Protein AF-A0A2D9IMH2-F1 (afdb_monomer_lite)

pLDDT: mean 73.88, std 13.26, range [27.83, 90.75]

Sequence (194 aa):
KSFVFQGFPDLFVTTSSQEIDIMLMVDEGYTGGHSGTFIDVKNVGDNTTMILDGVNYVIDSPQGIESAYLVTTTSPATPQFHLDYMVIHATDIKHVEIIPNQLFGLYPVFEMLNSEGGQLSFAIGGELTLGPIQLETSAVMMDLRVKEVGGYNILPTWLGIQKNGMDTEFGDDEKHYIMPEPGMSLISSIGATL

Structure (mmCIF, N/CA/C/O backbone):
data_AF-A0A2D9IMH2-F1
#
_entry.id   AF-A0A2D9IMH2-F1
#
loop_
_atom_site.group_PDB
_atom_site.id
_atom_site.type_symbol
_atom_site.label_atom_id
_atom_site.label_alt_id
_atom_site.label_comp_id
_atom_site.label_asym_id
_atom_site.label_entity_id
_atom_site.label_seq_id
_atom_site.pdbx_PDB_ins_code
_atom_site.Cartn_x
_atom_site.Cartn_y
_atom_site.Cartn_z
_atom_site.occupancy
_atom_site.B_iso_or_equiv
_atom_site.auth_seq_id
_atom_site.auth_comp_id
_atom_site.auth_asym_id
_atom_site.auth_atom_id
_atom_site.pdbx_PDB_model_num
ATOM 1 N N . LYS A 1 1 ? 15.293 10.672 -5.944 1.00 56.53 1 LYS A N 1
ATOM 2 C CA . LYS A 1 1 ? 13.899 11.175 -5.860 1.00 56.53 1 LYS A CA 1
ATOM 3 C C . LYS A 1 1 ? 13.072 10.024 -5.307 1.00 56.53 1 LYS A C 1
ATOM 5 O O . LYS A 1 1 ? 13.491 8.900 -5.521 1.00 56.53 1 LYS A O 1
ATOM 10 N N . SER A 1 2 ? 12.015 10.266 -4.544 1.00 62.31 2 SER A N 1
ATOM 11 C CA . SER A 1 2 ? 11.174 9.167 -4.052 1.00 62.31 2 SER A CA 1
ATOM 12 C C . SER A 1 2 ? 10.297 8.628 -5.180 1.00 62.31 2 SER A C 1
ATOM 14 O O . SER A 1 2 ? 10.001 9.358 -6.133 1.00 62.31 2 SER A O 1
ATOM 16 N N . PHE A 1 3 ? 9.923 7.353 -5.085 1.00 69.25 3 PHE A N 1
ATOM 17 C CA . PHE A 1 3 ? 8.833 6.802 -5.885 1.00 69.25 3 PHE A CA 1
ATOM 18 C C . PHE A 1 3 ? 7.537 7.508 -5.448 1.00 69.25 3 PHE A C 1
ATOM 20 O O . PHE A 1 3 ? 7.454 7.967 -4.313 1.00 69.25 3 PHE A O 1
ATOM 27 N N . VAL A 1 4 ? 6.562 7.687 -6.336 1.00 69.69 4 VAL A N 1
ATOM 28 C CA . VAL A 1 4 ? 5.332 8.427 -6.012 1.00 69.69 4 VAL A CA 1
ATOM 29 C C . VAL A 1 4 ? 4.142 7.527 -6.303 1.00 69.69 4 VAL A C 1
ATOM 31 O O . VAL A 1 4 ? 4.054 6.987 -7.404 1.00 69.69 4 VAL A O 1
ATOM 34 N N . PHE A 1 5 ? 3.216 7.412 -5.347 1.00 68.31 5 PHE A N 1
ATOM 35 C CA . PHE A 1 5 ? 1.922 6.727 -5.487 1.00 68.31 5 PHE A CA 1
ATOM 36 C C . PHE A 1 5 ? 0.957 7.489 -6.416 1.00 68.31 5 PHE A C 1
ATOM 38 O O . PHE A 1 5 ? -0.181 7.789 -6.062 1.00 68.31 5 PHE A O 1
ATOM 45 N N . GLN A 1 6 ? 1.408 7.868 -7.614 1.00 64.06 6 GLN A N 1
ATOM 46 C CA . GLN A 1 6 ? 0.561 8.606 -8.543 1.00 64.06 6 GLN A CA 1
ATOM 47 C C . GLN A 1 6 ? -0.601 7.727 -9.007 1.00 64.06 6 GLN A C 1
ATOM 49 O O . GLN A 1 6 ? -0.381 6.652 -9.567 1.00 64.06 6 GLN A O 1
ATOM 54 N N . GLY A 1 7 ? -1.823 8.225 -8.818 1.00 65.12 7 GLY A N 1
ATOM 55 C CA . GLY A 1 7 ? -3.055 7.550 -9.220 1.00 65.12 7 GLY A CA 1
ATOM 56 C C . GLY A 1 7 ? -3.818 6.888 -8.073 1.00 65.12 7 GLY A C 1
ATOM 57 O O . GLY A 1 7 ? -4.950 6.476 -8.308 1.00 65.12 7 GLY A O 1
ATOM 58 N N . PHE A 1 8 ? -3.265 6.823 -6.855 1.00 73.75 8 PHE A N 1
ATOM 59 C CA . PHE A 1 8 ? -4.056 6.467 -5.673 1.00 73.75 8 PHE A CA 1
ATOM 60 C C . PHE A 1 8 ? -4.996 7.630 -5.323 1.00 73.75 8 PHE A C 1
ATOM 62 O O . PHE A 1 8 ? -4.554 8.780 -5.328 1.00 73.75 8 PHE A O 1
ATOM 69 N N . PRO A 1 9 ? -6.286 7.367 -5.069 1.00 74.50 9 PRO A N 1
ATOM 70 C CA . PRO A 1 9 ? -7.248 8.392 -4.722 1.00 74.50 9 PRO A CA 1
ATOM 71 C C . PRO A 1 9 ? -7.178 8.700 -3.222 1.00 74.50 9 PRO A C 1
ATOM 73 O O . PRO A 1 9 ? -6.803 7.848 -2.408 1.00 74.50 9 PRO A O 1
ATOM 76 N N . ASP A 1 10 ? -7.625 9.903 -2.876 1.00 80.81 10 ASP A N 1
ATOM 77 C CA . ASP A 1 10 ? -7.937 10.254 -1.498 1.00 80.81 10 ASP A CA 1
ATOM 78 C C . ASP A 1 10 ? -9.377 9.816 -1.180 1.00 80.81 10 ASP A C 1
ATOM 80 O O . ASP A 1 10 ? -10.315 10.132 -1.920 1.00 80.81 10 ASP A O 1
ATOM 84 N N . LEU A 1 11 ? -9.560 9.102 -0.071 1.00 82.50 11 LEU A N 1
ATOM 85 C CA . LEU A 1 11 ? -10.846 8.652 0.449 1.00 82.50 11 LEU A CA 1
ATOM 86 C C . LEU A 1 11 ? -11.048 9.202 1.861 1.00 82.50 11 LEU A C 1
ATOM 88 O O . LEU A 1 11 ? -10.204 9.030 2.736 1.00 82.50 11 LEU A O 1
ATOM 92 N N . PHE A 1 12 ? -12.208 9.813 2.089 1.00 83.81 12 PHE A N 1
ATOM 93 C CA . PHE A 1 12 ? -12.652 10.260 3.406 1.00 83.81 12 PHE A CA 1
ATOM 94 C C . PHE A 1 12 ? -14.046 9.706 3.667 1.00 83.81 12 PHE A C 1
ATOM 96 O O . PHE A 1 12 ? -14.963 9.927 2.870 1.00 83.81 12 PHE A O 1
ATOM 103 N N . VAL A 1 13 ? -14.210 9.002 4.784 1.00 82.81 13 VAL A N 1
ATOM 104 C CA . VAL A 1 13 ? -15.475 8.379 5.174 1.00 82.81 13 VAL A CA 1
ATOM 105 C C . VAL A 1 13 ? -15.976 9.022 6.456 1.00 82.81 13 VAL A C 1
ATOM 107 O O . VAL A 1 13 ? -15.293 9.048 7.477 1.00 82.81 13 VAL A O 1
ATOM 110 N N . THR A 1 14 ? -17.199 9.539 6.402 1.00 80.25 14 THR A N 1
ATOM 111 C CA . THR A 1 14 ? -17.929 10.025 7.573 1.00 80.25 14 THR A CA 1
ATOM 112 C C . THR A 1 14 ? -19.328 9.437 7.534 1.00 80.25 14 THR A C 1
ATOM 114 O O . THR A 1 14 ? -20.060 9.632 6.561 1.00 80.25 14 THR A O 1
ATOM 117 N N . THR A 1 15 ? -19.699 8.696 8.572 1.00 76.25 15 THR A N 1
ATOM 118 C CA . THR A 1 15 ? -20.937 7.919 8.614 1.00 76.25 15 THR A CA 1
ATOM 119 C C . THR A 1 15 ? -21.538 7.884 10.016 1.00 76.25 15 THR A C 1
ATOM 121 O O . THR A 1 15 ? -20.841 7.864 11.019 1.00 76.25 15 THR A O 1
ATOM 124 N N . SER A 1 16 ? -22.871 7.861 10.092 1.00 72.44 16 SER A N 1
ATOM 125 C CA . SER A 1 16 ? -23.611 7.577 11.330 1.00 72.44 16 SER A CA 1
ATOM 126 C C . SER A 1 16 ? -24.026 6.104 11.467 1.00 72.44 16 SER A C 1
ATOM 128 O O . SER A 1 16 ? -24.570 5.718 12.503 1.00 72.44 16 SER A O 1
ATOM 130 N N . SER A 1 17 ? -23.805 5.297 10.422 1.00 72.50 17 SER A N 1
ATOM 131 C CA . SER A 1 17 ? -23.894 3.831 10.446 1.00 72.50 17 SER A CA 1
ATOM 132 C C . SER A 1 17 ? -22.613 3.250 11.033 1.00 72.50 17 SER A C 1
ATOM 134 O O . SER A 1 17 ? -21.558 3.860 10.883 1.00 72.50 17 SER A O 1
ATOM 136 N N . GLN A 1 18 ? -22.703 2.072 11.654 1.00 66.44 18 GLN A N 1
ATOM 137 C CA . GLN A 1 18 ? -21.537 1.413 12.241 1.00 66.44 18 GLN A CA 1
ATOM 138 C C . GLN A 1 18 ? -20.469 1.118 11.178 1.00 66.44 18 GLN A C 1
ATOM 140 O O . GLN A 1 18 ? -19.295 1.316 11.455 1.00 66.44 18 GLN A O 1
ATOM 145 N N . GLU A 1 19 ? -20.869 0.694 9.974 1.00 75.19 19 GLU A N 1
ATOM 146 C CA . GLU A 1 19 ? -19.952 0.171 8.952 1.00 75.19 19 GLU A CA 1
ATOM 147 C C . GLU A 1 19 ? -20.546 0.394 7.538 1.00 75.19 19 GLU A C 1
ATOM 149 O O . GLU A 1 19 ? -21.774 0.333 7.368 1.00 75.19 19 GLU A O 1
ATOM 154 N N . ILE A 1 20 ? -19.711 0.705 6.531 1.00 83.50 20 ILE A N 1
ATOM 155 C CA . ILE A 1 20 ? -20.100 0.902 5.114 1.00 83.50 20 ILE A CA 1
ATOM 156 C C . ILE A 1 20 ? -19.119 0.181 4.176 1.00 83.50 20 ILE A C 1
ATOM 158 O O . ILE A 1 20 ? -17.911 0.247 4.383 1.00 83.50 20 ILE A O 1
ATOM 162 N N . ASP A 1 21 ? -19.631 -0.420 3.098 1.00 81.06 21 ASP A N 1
ATOM 163 C CA . ASP A 1 21 ? -18.816 -0.922 1.982 1.00 81.06 21 ASP A CA 1
ATOM 164 C C . ASP A 1 21 ? -18.650 0.149 0.891 1.00 81.06 21 ASP A C 1
ATOM 166 O O . ASP A 1 21 ? -19.616 0.813 0.496 1.00 81.06 21 ASP A O 1
ATOM 170 N N . ILE A 1 22 ? -17.430 0.310 0.379 1.00 83.06 22 ILE A N 1
ATOM 171 C CA . ILE A 1 22 ? -17.053 1.343 -0.588 1.00 83.06 22 ILE A CA 1
ATOM 172 C C . ILE A 1 22 ? -16.318 0.701 -1.758 1.00 83.06 22 ILE A C 1
ATOM 174 O O . ILE A 1 22 ? -15.252 0.123 -1.589 1.00 83.06 22 ILE A O 1
ATOM 178 N N . MET A 1 23 ? -16.840 0.901 -2.967 1.00 81.12 23 MET A N 1
ATOM 179 C CA . MET A 1 23 ? -16.156 0.539 -4.205 1.00 81.12 23 MET A CA 1
ATOM 180 C C . MET A 1 23 ? -15.976 1.785 -5.072 1.00 81.12 23 MET A C 1
ATOM 182 O O . MET A 1 23 ? -16.953 2.427 -5.466 1.00 81.12 23 MET A O 1
ATOM 186 N N . LEU A 1 24 ? -14.726 2.114 -5.383 1.00 77.75 24 LEU A N 1
ATOM 187 C CA . LEU A 1 24 ? -14.341 3.192 -6.282 1.00 77.75 24 LEU A CA 1
ATOM 188 C C . LEU A 1 24 ? -13.528 2.614 -7.438 1.00 77.75 24 LEU A C 1
ATOM 190 O O . LEU A 1 24 ? -12.483 2.001 -7.247 1.00 77.75 24 LEU A O 1
ATOM 194 N N . MET A 1 25 ? -14.013 2.835 -8.655 1.00 70.50 25 MET A N 1
ATOM 195 C CA . MET A 1 25 ? -13.358 2.401 -9.883 1.00 70.50 25 MET A CA 1
ATOM 196 C C . MET A 1 25 ? -13.097 3.630 -10.746 1.00 70.50 25 MET A C 1
ATOM 198 O O . MET A 1 25 ? -14.032 4.347 -11.108 1.00 70.50 25 MET A O 1
ATOM 202 N N . VAL A 1 26 ? -11.827 3.893 -11.045 1.00 67.00 26 VAL A N 1
ATOM 203 C CA . VAL A 1 26 ? -11.424 4.961 -11.960 1.00 67.00 26 VAL A CA 1
ATOM 204 C C . VAL A 1 26 ? -11.188 4.342 -13.332 1.00 67.00 26 VAL A C 1
ATOM 206 O O . VAL A 1 26 ? -10.226 3.596 -13.522 1.00 67.00 26 VAL A O 1
ATOM 209 N N . ASP A 1 27 ? -12.078 4.650 -14.278 1.00 59.69 27 ASP A N 1
ATOM 210 C CA . ASP A 1 27 ? -12.010 4.126 -15.643 1.00 59.69 27 ASP A CA 1
ATOM 211 C C . ASP A 1 27 ? -10.676 4.445 -16.331 1.00 59.69 27 ASP A C 1
ATOM 213 O O . ASP A 1 27 ? -10.090 5.526 -16.186 1.00 59.69 27 ASP A O 1
ATOM 217 N N . GLU A 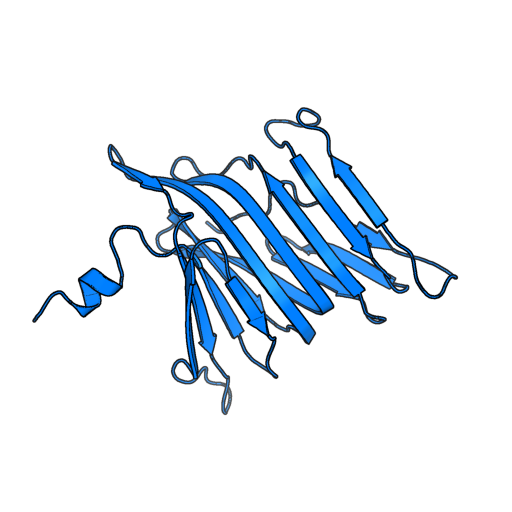1 28 ? -10.229 3.490 -17.145 1.00 54.00 28 GLU A N 1
ATOM 218 C CA . GLU A 1 28 ? -9.039 3.609 -17.975 1.00 54.00 28 GLU A CA 1
ATOM 219 C C . GLU A 1 28 ? -9.233 4.723 -19.015 1.00 54.00 28 GLU A C 1
ATOM 221 O O . GLU A 1 28 ? -9.956 4.574 -19.998 1.00 54.00 28 GLU A O 1
ATOM 226 N N . GLY A 1 29 ? -8.603 5.878 -18.789 1.00 50.75 29 GLY A N 1
ATOM 227 C CA . GLY A 1 29 ? -8.631 7.007 -19.725 1.00 50.75 29 GLY A CA 1
ATOM 228 C C . GLY A 1 29 ? -9.096 8.335 -19.136 1.00 50.75 29 GLY A C 1
ATOM 229 O O . GLY A 1 29 ? -9.113 9.332 -19.859 1.00 50.75 29 GLY A O 1
ATOM 230 N N . TYR A 1 30 ? -9.441 8.388 -17.845 1.00 47.50 30 TYR A N 1
ATOM 231 C CA . TYR A 1 30 ? -9.987 9.613 -17.260 1.00 47.50 30 TYR A CA 1
ATOM 232 C C . TYR A 1 30 ? -8.943 10.726 -17.037 1.00 47.50 30 TYR A C 1
ATOM 234 O O . TYR A 1 30 ? -9.311 11.899 -17.044 1.00 47.50 30 TYR A O 1
ATOM 242 N N . THR A 1 31 ? -7.639 10.433 -16.938 1.00 48.19 31 THR A N 1
ATOM 243 C CA . THR A 1 31 ? -6.619 11.481 -16.733 1.00 48.19 31 THR A CA 1
ATOM 244 C C . THR A 1 31 ? -5.217 11.071 -17.201 1.00 48.19 31 THR A C 1
ATOM 246 O O . THR A 1 31 ? -4.596 10.182 -16.640 1.00 48.19 31 THR A O 1
ATOM 249 N N . GLY A 1 32 ? -4.664 11.775 -18.196 1.00 49.12 32 GLY A N 1
ATOM 250 C CA . GLY A 1 32 ? -3.218 12.056 -18.302 1.00 49.12 32 GLY A CA 1
ATOM 251 C C . GLY A 1 32 ? -2.200 10.903 -18.260 1.00 49.12 32 GLY A C 1
ATOM 252 O O . GLY A 1 32 ? -1.034 11.186 -18.002 1.00 49.12 32 GLY A O 1
ATOM 253 N N . GLY A 1 33 ? -2.594 9.652 -18.519 1.00 50.09 33 GLY A N 1
ATOM 254 C CA . GLY A 1 33 ? -1.709 8.480 -18.443 1.00 50.09 33 GLY A CA 1
ATOM 255 C C . GLY A 1 33 ? -1.861 7.618 -17.186 1.00 50.09 33 GLY A C 1
ATOM 256 O O . GLY A 1 33 ? -1.000 6.779 -16.958 1.00 50.09 33 GLY A O 1
ATOM 257 N N . HIS A 1 34 ? -2.924 7.811 -16.397 1.00 54.62 34 HIS A N 1
ATOM 258 C CA . HIS A 1 34 ? -3.317 6.941 -15.287 1.00 54.62 34 HIS A CA 1
ATOM 259 C C . HIS A 1 34 ? -4.573 6.147 -15.679 1.00 54.62 34 HIS A C 1
ATOM 261 O O . HIS A 1 34 ? -5.560 6.729 -16.142 1.00 54.62 34 HIS A O 1
ATOM 267 N N . SER A 1 35 ? -4.552 4.828 -15.500 1.00 58.19 35 SER A N 1
ATOM 268 C CA . SER A 1 35 ? -5.674 3.936 -15.830 1.00 58.19 35 SER A CA 1
ATOM 269 C C . SER A 1 35 ? -5.778 2.786 -14.833 1.00 58.19 35 SER A C 1
ATOM 271 O O . SER A 1 35 ? -4.758 2.276 -14.392 1.00 58.19 35 SER A O 1
ATOM 273 N N . GLY A 1 36 ? -6.997 2.368 -14.481 1.00 65.81 36 GLY A N 1
ATOM 274 C CA . GLY A 1 36 ? -7.228 1.136 -13.715 1.00 65.81 36 GLY A CA 1
ATOM 275 C C . GLY A 1 36 ? -6.921 1.232 -12.218 1.00 65.81 36 GLY A C 1
ATOM 276 O O . GLY A 1 36 ? -6.550 0.241 -11.592 1.00 65.81 36 GLY A O 1
ATOM 277 N N . THR A 1 37 ? -7.083 2.419 -11.623 1.00 74.56 37 THR A N 1
ATOM 278 C CA . THR A 1 37 ? -7.123 2.529 -10.161 1.00 74.56 37 THR A CA 1
ATOM 279 C C . THR A 1 37 ? -8.452 1.976 -9.652 1.00 74.56 37 THR A C 1
ATOM 281 O O . THR A 1 37 ? -9.525 2.457 -10.025 1.00 74.56 37 THR A O 1
ATOM 284 N N . PHE A 1 38 ? -8.372 0.986 -8.772 1.00 81.25 38 PHE A N 1
ATOM 285 C CA . PHE A 1 38 ? -9.514 0.318 -8.164 1.00 81.25 38 PHE A CA 1
ATOM 286 C C . PHE A 1 38 ? -9.331 0.274 -6.651 1.00 81.25 38 PHE A C 1
ATOM 288 O O . PHE A 1 38 ? -8.274 -0.117 -6.163 1.00 81.25 38 PHE A O 1
ATOM 295 N N . ILE A 1 39 ? -10.361 0.677 -5.919 1.00 84.75 39 ILE A N 1
ATOM 296 C CA . ILE A 1 39 ? -10.446 0.529 -4.473 1.00 84.75 39 ILE A CA 1
ATOM 297 C C . ILE A 1 39 ? -11.746 -0.202 -4.150 1.00 84.75 39 ILE A C 1
ATOM 299 O O . ILE A 1 39 ? -12.822 0.255 -4.528 1.00 84.75 39 ILE A O 1
ATOM 303 N N . ASP A 1 40 ? -11.638 -1.304 -3.421 1.00 86.69 40 ASP A N 1
ATOM 304 C CA . ASP A 1 40 ? -12.752 -2.021 -2.802 1.00 86.69 40 ASP A CA 1
ATOM 305 C C . ASP A 1 40 ? -12.449 -2.171 -1.314 1.00 86.69 40 ASP A C 1
ATOM 307 O O . ASP A 1 40 ? -11.492 -2.841 -0.927 1.00 86.69 40 ASP A O 1
ATOM 311 N N . VAL A 1 41 ? -13.220 -1.481 -0.481 1.00 86.44 41 VAL A N 1
ATOM 312 C CA . VAL A 1 41 ? -13.067 -1.494 0.970 1.00 86.44 41 VAL A CA 1
ATOM 313 C C . VAL A 1 41 ? -14.370 -1.958 1.586 1.00 86.44 41 VAL A C 1
ATOM 315 O O . VAL A 1 41 ? -15.438 -1.433 1.274 1.00 86.44 41 VAL A O 1
ATOM 318 N N . LYS A 1 42 ? -14.279 -2.932 2.480 1.00 88.12 42 LYS A N 1
ATOM 319 C CA . LYS A 1 42 ? -15.431 -3.503 3.166 1.00 88.12 42 LYS A CA 1
ATOM 320 C C . LYS A 1 42 ? -15.399 -3.129 4.616 1.00 88.12 42 LYS A C 1
ATOM 322 O O . LYS A 1 42 ? -14.324 -3.132 5.220 1.00 88.12 42 LYS A O 1
ATOM 327 N N . ASN A 1 43 ? -16.593 -2.884 5.139 1.00 87.06 43 ASN A N 1
ATOM 328 C CA . ASN A 1 43 ? -16.789 -2.645 6.548 1.00 87.06 43 ASN A CA 1
ATOM 329 C C . ASN A 1 43 ? -15.855 -1.521 7.044 1.00 87.06 43 ASN A C 1
ATOM 331 O O . ASN A 1 43 ? -14.922 -1.716 7.821 1.00 87.06 43 ASN A O 1
ATOM 335 N N . VAL A 1 44 ? -16.055 -0.337 6.467 1.00 86.12 44 VAL A N 1
ATOM 336 C CA . VAL A 1 44 ? -15.293 0.861 6.803 1.00 86.12 44 VAL A CA 1
ATOM 337 C C . VAL A 1 44 ? -15.999 1.597 7.925 1.00 86.12 44 VAL A C 1
ATOM 339 O O . VAL A 1 44 ? -17.126 2.073 7.746 1.00 86.12 44 VAL A O 1
ATOM 342 N N . GLY A 1 45 ? -15.327 1.701 9.069 1.00 84.25 45 GLY A N 1
ATOM 343 C CA . GLY A 1 45 ? -15.831 2.444 10.213 1.00 84.25 45 GLY A CA 1
ATOM 344 C C . GLY A 1 45 ? -15.790 3.966 10.025 1.00 84.25 45 GLY A C 1
ATOM 345 O O . GLY A 1 45 ? -15.147 4.505 9.115 1.00 84.25 45 GLY A O 1
ATOM 346 N N . ASP A 1 46 ? -16.495 4.679 10.905 1.00 85.06 46 ASP A N 1
ATOM 347 C CA . ASP A 1 46 ? -16.542 6.145 10.882 1.00 85.06 46 ASP A CA 1
ATOM 348 C C . ASP A 1 46 ? -15.156 6.777 11.090 1.00 85.06 46 ASP A C 1
ATOM 350 O O . ASP A 1 46 ? -14.291 6.222 11.772 1.00 85.06 46 ASP A O 1
ATOM 354 N N . ASN A 1 47 ? -14.970 7.969 10.520 1.00 86.25 47 ASN A N 1
ATOM 355 C CA . ASN A 1 47 ? -13.727 8.737 10.565 1.00 86.25 47 ASN A CA 1
ATOM 356 C C . ASN A 1 47 ? -12.519 8.011 9.937 1.00 86.25 47 ASN A C 1
ATOM 358 O O . ASN A 1 47 ? -11.383 8.214 10.360 1.00 86.25 47 ASN A O 1
ATOM 362 N N . THR A 1 48 ? -12.766 7.178 8.922 1.00 88.00 48 THR A N 1
ATOM 363 C CA . THR A 1 48 ? -11.706 6.545 8.127 1.00 88.00 48 THR A CA 1
ATOM 364 C C . THR A 1 48 ? -11.183 7.496 7.052 1.00 88.00 48 THR A C 1
ATOM 366 O O . THR A 1 48 ? -11.957 8.149 6.344 1.00 88.00 48 THR A O 1
ATOM 369 N N . THR A 1 49 ? -9.864 7.529 6.883 1.00 90.25 49 THR A N 1
ATOM 370 C CA . THR A 1 49 ? -9.163 8.272 5.836 1.00 90.25 49 THR A CA 1
ATOM 371 C C . THR A 1 49 ? -8.139 7.385 5.128 1.00 90.25 49 THR A C 1
ATOM 373 O O . THR A 1 49 ? -7.465 6.573 5.755 1.00 90.25 49 THR A O 1
ATOM 376 N N . MET A 1 50 ? -8.026 7.529 3.809 1.00 87.94 50 MET A N 1
ATOM 377 C CA . MET A 1 50 ? -6.948 6.949 3.004 1.00 87.94 50 MET A CA 1
ATOM 378 C C . MET A 1 50 ? -6.434 8.040 2.080 1.00 87.94 50 MET A C 1
ATOM 380 O O . MET A 1 50 ? -7.159 8.444 1.174 1.00 87.94 50 MET A O 1
ATOM 384 N N . ILE A 1 51 ? -5.250 8.586 2.339 1.00 87.88 51 ILE A N 1
ATOM 385 C CA . ILE A 1 51 ? -4.810 9.830 1.695 1.00 87.88 51 ILE A CA 1
ATOM 386 C C . ILE A 1 51 ? -3.341 9.800 1.297 1.00 87.88 51 ILE A C 1
ATOM 388 O O . ILE A 1 51 ? -2.510 9.157 1.943 1.00 87.88 51 ILE A O 1
ATOM 392 N N . LEU A 1 52 ? -3.011 10.560 0.254 1.00 83.88 52 LEU A N 1
ATOM 393 C CA . LEU A 1 52 ? -1.633 10.879 -0.096 1.00 83.88 52 LEU A CA 1
ATOM 394 C C . LEU A 1 52 ? -1.139 12.086 0.727 1.00 83.88 52 LEU A C 1
ATOM 396 O O . LEU A 1 52 ? -1.373 13.240 0.362 1.00 83.88 52 LEU A O 1
ATOM 400 N N . ASP A 1 53 ? -0.413 11.834 1.818 1.00 83.38 53 ASP A N 1
ATOM 401 C CA . ASP A 1 53 ? 0.261 12.878 2.601 1.00 83.38 53 ASP A CA 1
ATOM 402 C C . ASP A 1 53 ? 1.678 13.127 2.058 1.00 83.38 53 ASP A C 1
ATOM 404 O O . ASP A 1 53 ? 2.653 12.418 2.341 1.00 83.38 53 ASP A O 1
ATOM 408 N N . GLY A 1 54 ? 1.787 14.129 1.184 1.00 84.19 54 GLY A N 1
ATOM 409 C CA . GLY A 1 54 ? 3.019 14.437 0.466 1.00 84.19 54 GLY A CA 1
ATOM 410 C C . GLY A 1 54 ? 3.369 13.353 -0.555 1.00 84.19 54 GLY A C 1
ATOM 411 O O . GLY A 1 54 ? 2.896 13.392 -1.688 1.00 84.19 54 GLY A O 1
ATOM 412 N N . VAL A 1 55 ? 4.247 12.421 -0.177 1.00 79.69 55 VAL A N 1
ATOM 413 C CA . VAL A 1 55 ? 4.588 11.238 -0.995 1.00 79.69 55 VAL A CA 1
ATOM 414 C C . VAL A 1 55 ? 4.176 9.925 -0.334 1.00 79.69 55 VAL A C 1
ATOM 416 O O . VAL A 1 55 ? 4.220 8.895 -0.997 1.00 79.69 55 VAL A O 1
ATOM 419 N N . ASN A 1 56 ? 3.772 9.955 0.935 1.00 87.50 56 ASN A N 1
ATOM 420 C CA . ASN A 1 56 ? 3.390 8.773 1.694 1.00 87.50 56 ASN A CA 1
ATOM 421 C C . ASN A 1 56 ? 1.905 8.498 1.481 1.00 87.50 56 ASN A C 1
ATOM 423 O O . ASN A 1 56 ? 1.114 9.437 1.408 1.00 87.50 56 ASN A O 1
ATOM 427 N N . TYR A 1 57 ? 1.524 7.227 1.412 1.00 86.44 57 TYR A N 1
ATOM 428 C CA . TYR A 1 57 ? 0.115 6.852 1.445 1.00 86.44 57 TYR A CA 1
ATOM 429 C C . TYR A 1 57 ? -0.240 6.388 2.853 1.00 86.44 57 TYR A C 1
ATOM 431 O O . TYR A 1 57 ? 0.403 5.480 3.382 1.00 86.44 57 TYR A O 1
ATOM 439 N N . VAL A 1 58 ? -1.223 7.039 3.468 1.00 89.88 58 VAL A N 1
ATOM 440 C CA . VAL A 1 58 ? -1.615 6.804 4.860 1.00 89.88 58 VAL A CA 1
ATOM 441 C C . VAL A 1 58 ? -3.044 6.293 4.885 1.00 89.88 58 VAL A C 1
ATOM 443 O O . VAL A 1 58 ? -3.934 6.934 4.328 1.00 89.88 58 VAL A O 1
ATOM 446 N N . ILE A 1 59 ? -3.254 5.147 5.529 1.00 89.12 59 ILE A N 1
ATOM 447 C CA . ILE A 1 59 ? -4.576 4.594 5.830 1.00 89.12 59 ILE A CA 1
ATOM 448 C C . ILE A 1 59 ? -4.762 4.701 7.339 1.00 89.12 59 ILE A C 1
ATOM 450 O O . ILE A 1 59 ? -4.018 4.064 8.075 1.00 89.12 59 ILE A O 1
ATOM 454 N N . ASP A 1 60 ? -5.750 5.476 7.777 1.00 90.75 60 ASP A N 1
ATOM 455 C CA . ASP A 1 60 ? -6.128 5.651 9.183 1.00 90.75 60 ASP A CA 1
ATOM 456 C C . ASP A 1 60 ? -7.625 5.354 9.324 1.00 90.75 60 ASP A C 1
ATOM 458 O O . ASP A 1 60 ? -8.470 6.019 8.723 1.00 90.75 60 ASP A O 1
ATOM 462 N N . SER A 1 61 ? -7.953 4.319 10.086 1.00 89.56 61 SER A N 1
ATOM 463 C CA . SER A 1 61 ? -9.302 3.877 10.405 1.00 89.56 61 SER A CA 1
ATOM 464 C C . SER A 1 61 ? -9.398 3.560 11.899 1.00 89.56 61 SER A C 1
ATOM 466 O O . SER A 1 61 ? -9.164 2.424 12.322 1.00 89.56 61 SER A O 1
ATOM 468 N N . PRO A 1 62 ? -9.792 4.536 12.735 1.00 87.31 62 PRO A N 1
ATOM 469 C CA . PRO A 1 62 ? -9.853 4.352 14.186 1.00 87.31 62 PRO A CA 1
ATOM 470 C C . PRO A 1 62 ? -10.823 3.252 14.633 1.00 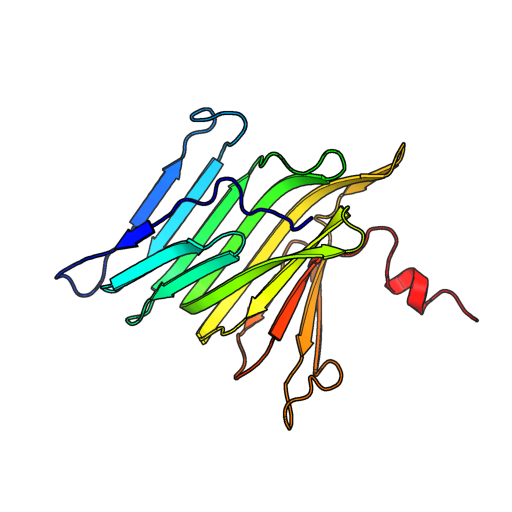87.31 62 PRO A C 1
ATOM 472 O O . PRO A 1 62 ? -10.668 2.679 15.712 1.00 87.31 62 PRO A O 1
ATOM 475 N N . GLN A 1 63 ? -11.848 2.983 13.820 1.00 87.94 63 GLN A N 1
ATOM 476 C CA . GLN A 1 63 ? -12.833 1.924 14.049 1.00 87.94 63 GLN A CA 1
ATOM 477 C C . GLN A 1 63 ? -12.521 0.633 13.278 1.00 87.94 63 GLN A C 1
ATOM 479 O O . GLN A 1 63 ? -13.220 -0.357 13.466 1.00 87.94 63 GLN A O 1
ATOM 484 N N . GLY A 1 64 ? -11.443 0.624 12.493 1.00 86.88 64 GLY A N 1
ATOM 485 C CA . GLY A 1 64 ? -10.997 -0.513 11.705 1.00 86.88 64 GLY A CA 1
ATOM 486 C C . GLY A 1 64 ? -11.650 -0.606 10.327 1.00 86.88 64 GLY A C 1
ATOM 487 O O . GLY A 1 64 ? -12.747 -0.104 10.070 1.00 86.88 64 GLY A O 1
ATOM 488 N N . ILE A 1 65 ? -10.927 -1.285 9.443 1.00 87.25 65 ILE A N 1
ATOM 489 C CA . ILE A 1 65 ? -11.381 -1.754 8.139 1.00 87.25 65 ILE A CA 1
ATOM 490 C C . ILE A 1 65 ? -11.228 -3.272 8.118 1.00 87.25 65 ILE A C 1
ATOM 492 O O . ILE A 1 65 ? -10.122 -3.785 8.312 1.00 87.25 65 ILE A O 1
ATOM 496 N N . GLU A 1 66 ? -12.305 -3.994 7.814 1.00 90.50 66 GLU A N 1
ATOM 497 C CA . GLU A 1 66 ? -12.245 -5.458 7.705 1.00 90.50 66 GLU A CA 1
ATOM 498 C C . GLU A 1 66 ? -11.364 -5.896 6.534 1.00 90.50 66 GLU A C 1
ATOM 500 O O . GLU A 1 66 ? -10.485 -6.740 6.704 1.00 90.50 66 GLU A O 1
ATOM 505 N N . SER A 1 67 ? -11.573 -5.312 5.350 1.00 89.00 67 SER A N 1
ATOM 506 C CA . SER A 1 67 ? -10.711 -5.554 4.193 1.00 89.00 67 SER A CA 1
ATOM 507 C C . SER A 1 67 ? -10.582 -4.321 3.312 1.00 89.00 67 SER A C 1
ATOM 509 O O . SER A 1 67 ? -11.597 -3.732 2.944 1.00 89.00 67 SER A O 1
ATOM 511 N N . ALA A 1 68 ? -9.364 -3.983 2.905 1.00 86.44 68 ALA A N 1
ATOM 512 C CA . ALA A 1 68 ? -9.080 -2.984 1.884 1.00 86.44 68 ALA A CA 1
ATOM 513 C C . ALA A 1 68 ? -8.337 -3.640 0.723 1.00 86.44 68 ALA A C 1
ATOM 515 O O . ALA A 1 68 ? -7.316 -4.290 0.927 1.00 86.44 68 ALA A O 1
ATOM 516 N N . TYR A 1 69 ? -8.822 -3.455 -0.496 1.00 87.38 69 TYR A N 1
ATOM 517 C CA . TYR A 1 69 ? -8.183 -3.932 -1.711 1.00 87.38 69 TYR A CA 1
ATOM 518 C C . TYR A 1 69 ? -7.962 -2.752 -2.653 1.00 87.38 69 TYR A C 1
ATOM 520 O O . TYR A 1 69 ? -8.910 -2.188 -3.197 1.00 87.38 69 TYR A O 1
ATOM 528 N N . LEU A 1 70 ? -6.701 -2.364 -2.817 1.00 86.25 70 LEU A N 1
ATOM 529 C CA . LEU A 1 70 ? -6.271 -1.234 -3.622 1.00 86.25 70 LEU A CA 1
ATOM 530 C C . LEU A 1 70 ? -5.418 -1.744 -4.777 1.00 86.25 70 LEU A C 1
ATOM 532 O O . LEU A 1 70 ? -4.437 -2.461 -4.580 1.00 86.25 70 LEU A O 1
ATOM 536 N N . VAL A 1 71 ? -5.770 -1.335 -5.986 1.00 83.88 71 VAL A N 1
ATOM 537 C CA . VAL A 1 71 ? -5.023 -1.635 -7.202 1.00 83.88 71 VAL A CA 1
ATOM 538 C C . VAL A 1 71 ? -4.747 -0.339 -7.926 1.00 83.88 71 VAL A C 1
ATOM 540 O O . VAL A 1 71 ? -5.614 0.524 -8.044 1.00 83.88 71 VAL A O 1
ATOM 543 N N . THR A 1 72 ? -3.542 -0.231 -8.461 1.00 78.94 72 THR A N 1
ATOM 544 C CA . THR A 1 72 ? -3.252 0.699 -9.542 1.00 78.94 72 THR A CA 1
ATOM 545 C C . THR A 1 72 ? -2.557 -0.052 -10.661 1.00 78.94 72 THR A C 1
ATOM 547 O O . THR A 1 72 ? -1.740 -0.944 -10.419 1.00 78.94 72 THR A O 1
ATOM 550 N N . THR A 1 73 ? -2.858 0.336 -11.887 1.00 75.25 73 THR A N 1
ATOM 551 C CA . THR A 1 73 ? -2.151 -0.112 -13.081 1.00 75.25 73 THR A CA 1
ATOM 552 C C . THR A 1 73 ? -1.620 1.108 -13.813 1.00 75.25 73 THR A C 1
ATOM 554 O O . THR A 1 73 ? -2.173 2.198 -13.681 1.00 75.25 73 THR A O 1
ATOM 557 N N . THR A 1 74 ? -0.570 0.970 -14.625 1.00 60.47 74 THR A N 1
ATOM 558 C CA . THR A 1 74 ? -0.150 2.044 -15.553 1.00 60.47 74 THR A CA 1
ATOM 559 C C . THR A 1 74 ? 0.029 3.417 -14.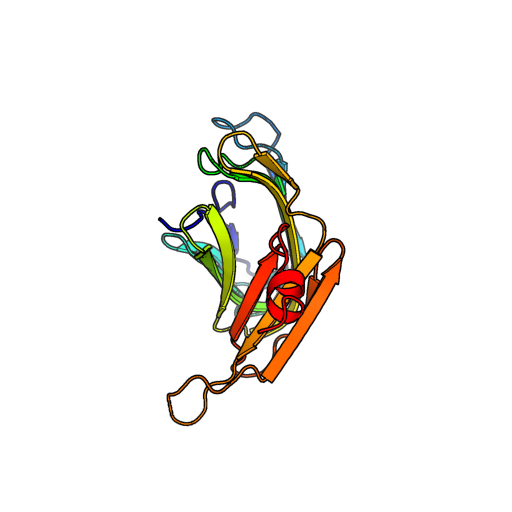881 1.00 60.47 74 THR A C 1
ATOM 561 O O . THR A 1 74 ? -0.646 4.390 -15.212 1.00 60.47 74 THR A O 1
ATOM 564 N N . SER A 1 75 ? 0.940 3.509 -13.910 1.00 57.31 75 SER A N 1
ATOM 565 C CA . SER A 1 75 ? 1.361 4.807 -13.363 1.00 57.31 75 SER A CA 1
ATOM 566 C C . SER A 1 75 ? 2.568 5.335 -14.161 1.00 57.31 75 SER A C 1
ATOM 568 O O . SER A 1 75 ? 3.441 4.529 -14.504 1.00 57.31 75 SER A O 1
ATOM 570 N N . PRO A 1 76 ? 2.673 6.645 -14.474 1.00 51.62 76 PRO A N 1
ATOM 571 C CA . PRO A 1 76 ? 3.856 7.247 -15.081 1.00 51.62 76 PRO A CA 1
ATOM 572 C C . PRO A 1 76 ? 5.038 7.138 -14.117 1.00 51.62 76 PRO A C 1
ATOM 574 O O . PRO A 1 76 ? 5.332 8.022 -13.311 1.00 51.62 76 PRO A O 1
ATOM 577 N N . ALA A 1 77 ? 5.723 6.010 -14.187 1.00 59.50 77 ALA A N 1
ATOM 578 C CA . ALA A 1 77 ? 6.943 5.794 -13.457 1.00 59.50 77 ALA A CA 1
ATOM 579 C C . ALA A 1 77 ? 8.114 6.480 -14.190 1.00 59.50 77 ALA A C 1
ATOM 581 O O . ALA A 1 77 ? 7.995 6.983 -15.313 1.00 59.50 77 ALA A O 1
ATOM 582 N N . THR A 1 78 ? 9.218 6.660 -13.470 1.00 61.19 78 THR A N 1
ATOM 583 C CA . THR A 1 78 ? 10.403 7.388 -13.943 1.00 61.19 78 THR A CA 1
ATOM 584 C C . THR A 1 78 ? 10.887 6.838 -15.295 1.00 61.19 78 THR A C 1
ATOM 586 O O . THR A 1 78 ? 10.565 5.709 -15.636 1.00 61.19 78 THR A O 1
ATOM 589 N N . PRO A 1 79 ? 11.718 7.554 -16.080 1.00 65.06 79 PRO A N 1
ATOM 590 C CA . PRO A 1 79 ? 12.180 7.057 -17.386 1.00 65.06 79 PRO A CA 1
ATOM 591 C C . PRO A 1 79 ? 12.824 5.657 -17.380 1.00 65.06 79 PRO A C 1
ATOM 593 O O . PRO A 1 79 ? 13.054 5.086 -18.439 1.00 65.06 79 PRO A O 1
ATOM 596 N N . GLN A 1 80 ? 13.182 5.144 -16.204 1.00 70.38 80 GLN A N 1
ATOM 597 C CA . GLN A 1 80 ? 13.866 3.880 -16.001 1.00 70.38 80 GLN A CA 1
ATOM 598 C C . GLN A 1 80 ? 12.996 2.792 -15.365 1.00 70.38 80 GLN A C 1
ATOM 600 O O . GLN A 1 80 ? 13.454 1.661 -15.314 1.00 70.38 80 GLN A O 1
ATOM 605 N N . PHE A 1 81 ? 11.790 3.085 -14.879 1.00 74.62 81 PHE A N 1
ATOM 606 C CA . PHE A 1 81 ? 10.885 2.078 -14.321 1.00 74.62 81 PHE A CA 1
ATOM 607 C C . PHE A 1 81 ? 9.497 2.290 -14.915 1.00 74.62 81 PHE A C 1
ATOM 609 O O . PHE A 1 81 ? 9.023 3.417 -14.949 1.00 74.62 81 PHE A O 1
ATOM 616 N N . HIS A 1 82 ? 8.853 1.231 -15.386 1.00 77.62 82 HIS A N 1
ATOM 617 C CA . HIS A 1 82 ? 7.459 1.225 -15.805 1.00 77.62 82 HIS A CA 1
ATOM 618 C C . HIS A 1 82 ? 6.667 0.372 -14.818 1.00 77.62 82 HIS A C 1
ATOM 620 O O . HIS A 1 82 ? 7.076 -0.746 -14.524 1.00 77.62 82 HIS A O 1
ATOM 626 N N . LEU A 1 83 ? 5.568 0.906 -14.283 1.00 77.88 83 LEU A N 1
ATOM 627 C CA . LEU A 1 83 ? 4.692 0.170 -13.378 1.00 77.88 83 LEU A CA 1
ATOM 628 C C . LEU A 1 83 ? 3.565 -0.479 -14.182 1.00 77.88 83 LEU A C 1
ATOM 630 O O . LEU A 1 83 ? 2.682 0.233 -14.664 1.00 77.88 83 LEU A O 1
ATOM 634 N N . ASP A 1 84 ? 3.559 -1.808 -14.247 1.00 78.75 84 ASP A N 1
ATOM 635 C CA . ASP A 1 84 ? 2.453 -2.557 -14.846 1.00 78.75 84 ASP A CA 1
ATOM 636 C C . ASP A 1 84 ? 1.274 -2.580 -13.877 1.00 78.75 84 ASP A C 1
ATOM 638 O O . ASP A 1 84 ? 0.156 -2.188 -14.218 1.00 78.75 84 ASP A O 1
ATOM 642 N N . TYR A 1 85 ? 1.545 -2.993 -12.637 1.00 79.81 85 TYR A N 1
ATOM 643 C CA . TYR A 1 85 ? 0.554 -3.066 -11.575 1.00 79.81 85 TYR A CA 1
ATOM 644 C C . TYR A 1 85 ? 1.184 -2.931 -10.191 1.00 79.81 85 TYR A C 1
ATOM 646 O O . TYR A 1 85 ? 2.325 -3.326 -9.947 1.00 79.81 85 TYR A O 1
ATOM 654 N N . MET A 1 86 ? 0.386 -2.450 -9.249 1.00 82.31 86 MET A N 1
ATOM 655 C CA . MET A 1 86 ? 0.637 -2.598 -7.825 1.00 82.31 86 MET A CA 1
ATOM 656 C C . MET A 1 86 ? -0.682 -2.887 -7.117 1.00 82.31 86 MET A C 1
ATOM 658 O O . MET A 1 86 ? -1.696 -2.246 -7.389 1.00 82.31 86 MET A O 1
ATOM 662 N N . VAL A 1 87 ? -0.651 -3.879 -6.235 1.00 84.56 87 VAL A N 1
ATOM 663 C CA . VAL A 1 87 ? -1.793 -4.375 -5.471 1.00 84.56 87 VAL A CA 1
ATOM 664 C C . VAL A 1 87 ? -1.434 -4.335 -3.996 1.00 84.56 87 VAL A C 1
ATOM 666 O O . VAL A 1 87 ? -0.395 -4.857 -3.591 1.00 84.56 87 VAL A O 1
ATOM 669 N N . ILE A 1 88 ? -2.314 -3.735 -3.207 1.00 85.12 88 ILE A N 1
ATOM 670 C CA . ILE A 1 88 ? -2.262 -3.726 -1.752 1.00 85.12 88 ILE A CA 1
ATOM 671 C C . ILE A 1 88 ? -3.578 -4.319 -1.279 1.00 85.12 88 ILE A C 1
ATOM 673 O O . ILE A 1 88 ? -4.646 -3.791 -1.575 1.00 85.12 88 ILE A O 1
ATOM 677 N N . HIS A 1 89 ? -3.503 -5.424 -0.560 1.00 86.94 89 HIS A N 1
ATOM 678 C CA . HIS A 1 89 ? -4.650 -6.022 0.097 1.00 86.94 89 HIS A CA 1
ATOM 679 C C . HIS A 1 89 ? -4.371 -6.029 1.590 1.00 86.94 89 HIS A C 1
ATOM 681 O O . HIS A 1 89 ? -3.342 -6.534 2.004 1.00 86.94 89 HIS A O 1
ATOM 687 N N . ALA A 1 90 ? -5.244 -5.459 2.400 1.00 84.81 90 ALA A N 1
ATOM 688 C CA . ALA A 1 90 ? -5.092 -5.438 3.844 1.00 84.81 90 ALA A CA 1
ATOM 689 C C . ALA A 1 90 ? -6.352 -5.990 4.499 1.00 84.81 90 ALA A C 1
ATOM 691 O O . ALA A 1 90 ? -7.454 -5.763 4.001 1.00 84.81 90 ALA A O 1
ATOM 692 N N . THR A 1 91 ? -6.189 -6.696 5.612 1.00 87.38 91 THR A N 1
ATOM 693 C CA . THR A 1 91 ? -7.291 -7.229 6.417 1.00 87.38 91 THR A CA 1
ATOM 694 C C . THR A 1 91 ? -7.119 -6.833 7.872 1.00 87.38 91 THR A C 1
ATOM 696 O O . THR A 1 91 ? -6.016 -6.970 8.408 1.00 87.38 91 THR A O 1
ATOM 699 N N . ASP A 1 92 ? -8.215 -6.410 8.502 1.00 89.88 92 ASP A N 1
ATOM 700 C CA . ASP A 1 92 ? -8.250 -5.921 9.884 1.00 89.88 92 ASP A CA 1
ATOM 701 C C . ASP A 1 92 ? -7.235 -4.787 10.113 1.00 89.88 92 ASP A C 1
ATOM 703 O O . ASP A 1 92 ? -6.363 -4.878 10.970 1.00 89.88 92 ASP A O 1
ATOM 707 N N . ILE A 1 93 ? -7.275 -3.750 9.269 1.00 87.50 93 ILE A N 1
ATOM 708 C CA . ILE A 1 93 ? -6.321 -2.632 9.313 1.00 87.50 93 ILE A CA 1
ATOM 709 C C . ILE A 1 93 ? -6.915 -1.437 10.053 1.00 87.50 93 ILE A C 1
ATOM 711 O O . ILE A 1 93 ? -8.053 -1.038 9.800 1.00 87.50 93 ILE A O 1
ATOM 715 N N . LYS A 1 94 ? -6.127 -0.842 10.949 1.00 90.19 94 LYS A N 1
ATOM 716 C CA . LYS A 1 94 ? -6.472 0.399 11.652 1.00 90.19 94 LYS A CA 1
ATOM 717 C C . LYS A 1 94 ? -5.555 1.546 11.285 1.00 90.19 94 LYS A C 1
ATOM 719 O O . LYS A 1 94 ? -6.039 2.647 11.081 1.00 90.19 94 LYS A O 1
ATOM 724 N N . HIS A 1 95 ? -4.252 1.306 11.189 1.00 90.19 95 HIS A N 1
ATOM 725 C CA . HIS A 1 95 ? -3.308 2.332 10.754 1.00 90.19 95 HIS A CA 1
ATOM 726 C C . HIS A 1 95 ? -2.188 1.708 9.939 1.00 90.19 95 HIS A C 1
ATOM 728 O O . HIS A 1 95 ? -1.658 0.669 10.317 1.00 90.19 95 HIS A O 1
ATOM 734 N N . VAL A 1 96 ? -1.805 2.324 8.829 1.00 88.00 96 VAL A N 1
ATOM 735 C CA . VAL A 1 96 ? -0.556 1.994 8.137 1.00 88.00 96 VAL A CA 1
ATOM 736 C C . VAL A 1 96 ? -0.061 3.197 7.354 1.00 88.00 96 VAL A C 1
ATOM 738 O O . VAL A 1 96 ? -0.803 3.837 6.606 1.00 88.00 96 VAL A O 1
ATOM 741 N N . GLU A 1 97 ? 1.231 3.476 7.499 1.00 89.88 97 GLU A N 1
ATOM 742 C CA . GLU A 1 97 ? 1.943 4.446 6.679 1.00 89.88 97 GLU A CA 1
ATOM 743 C C . GLU A 1 97 ? 2.814 3.704 5.674 1.00 89.88 97 GLU A C 1
ATOM 745 O O . GLU A 1 97 ? 3.734 2.977 6.051 1.00 89.88 97 GLU A O 1
ATOM 750 N N . ILE A 1 98 ? 2.539 3.904 4.387 1.00 87.50 98 ILE A N 1
ATOM 751 C CA . ILE A 1 98 ? 3.315 3.323 3.297 1.00 87.50 98 ILE A CA 1
ATOM 752 C C . ILE A 1 98 ? 4.187 4.420 2.696 1.00 87.50 98 ILE A C 1
ATOM 754 O O . ILE A 1 98 ? 3.705 5.354 2.048 1.00 87.50 98 ILE A O 1
ATOM 758 N N . ILE A 1 99 ? 5.492 4.302 2.911 1.00 87.75 99 ILE A N 1
ATOM 759 C CA . ILE A 1 99 ? 6.495 5.275 2.488 1.00 87.75 99 ILE A CA 1
ATOM 760 C C . ILE A 1 99 ? 7.210 4.741 1.247 1.00 87.75 99 ILE A C 1
ATOM 762 O O . ILE A 1 99 ? 7.944 3.751 1.327 1.00 87.75 99 ILE A O 1
ATOM 766 N N . PRO A 1 100 ? 7.040 5.386 0.084 1.00 81.81 100 PRO A N 1
ATOM 767 C CA . PRO A 1 100 ? 7.703 4.963 -1.132 1.00 81.81 100 PRO A CA 1
ATOM 768 C C . PRO A 1 100 ? 9.111 5.562 -1.220 1.00 81.81 100 PRO A C 1
ATOM 770 O O . PRO A 1 100 ? 9.325 6.775 -1.178 1.00 81.81 100 PRO A O 1
ATOM 773 N N . ASN A 1 101 ? 10.092 4.699 -1.436 1.00 80.00 101 ASN A N 1
ATOM 774 C CA . ASN A 1 101 ? 11.503 5.018 -1.582 1.00 80.00 101 ASN A CA 1
ATOM 775 C C . ASN A 1 101 ? 12.085 4.420 -2.866 1.00 80.00 101 ASN A C 1
ATOM 777 O O . ASN A 1 101 ? 11.431 3.687 -3.610 1.00 80.00 101 ASN A O 1
ATOM 781 N N . GLN A 1 102 ? 13.331 4.796 -3.166 1.00 75.25 102 GLN A N 1
ATOM 782 C CA . GLN A 1 102 ? 14.078 4.252 -4.297 1.00 75.25 102 GLN A CA 1
ATOM 783 C C . GLN A 1 102 ? 15.510 3.905 -3.899 1.00 75.25 102 GLN A C 1
ATOM 785 O O . GLN A 1 102 ? 16.258 4.777 -3.452 1.00 75.25 102 GLN A O 1
ATOM 790 N N . LEU A 1 103 ? 15.940 2.673 -4.170 1.00 72.38 103 LEU A N 1
ATOM 791 C CA . LEU A 1 103 ? 17.359 2.326 -4.167 1.00 72.38 103 LEU A CA 1
ATOM 792 C C . LEU A 1 103 ? 17.979 2.755 -5.496 1.00 72.38 103 LEU A C 1
ATOM 794 O O . LEU A 1 103 ? 17.438 2.516 -6.579 1.00 72.38 103 LEU A O 1
ATOM 798 N N . PHE A 1 104 ? 19.111 3.452 -5.400 1.00 72.81 104 PHE A N 1
ATOM 799 C CA . PHE A 1 104 ? 19.872 3.976 -6.541 1.00 72.81 104 PHE A CA 1
ATOM 800 C C . PHE A 1 104 ? 19.064 4.869 -7.506 1.00 72.81 104 PHE A C 1
ATOM 802 O O . PHE A 1 104 ? 19.483 5.089 -8.638 1.00 72.81 104 PHE A O 1
ATOM 809 N N . GLY A 1 105 ? 17.917 5.405 -7.065 1.00 68.19 105 GLY A N 1
ATOM 810 C CA . GLY A 1 105 ? 17.018 6.229 -7.886 1.00 68.19 105 GLY A CA 1
ATOM 811 C C . GLY A 1 105 ? 16.271 5.465 -8.985 1.00 68.19 105 GLY A C 1
ATOM 812 O O . GLY A 1 105 ? 15.751 6.091 -9.906 1.00 68.19 105 GLY A O 1
ATOM 813 N N . LEU A 1 106 ? 16.261 4.134 -8.911 1.00 68.81 106 LEU A N 1
ATOM 814 C CA . LEU A 1 106 ? 15.758 3.250 -9.964 1.00 68.81 106 LEU A CA 1
ATOM 815 C C . LEU A 1 106 ? 14.796 2.208 -9.406 1.00 68.81 106 LEU A C 1
ATOM 817 O O . LEU A 1 106 ? 13.773 1.918 -10.013 1.00 68.81 106 LEU A O 1
ATOM 821 N N . TYR A 1 107 ? 15.136 1.659 -8.246 1.00 72.06 107 TYR A N 1
ATOM 822 C CA . TYR A 1 107 ? 14.513 0.456 -7.739 1.00 72.06 107 TYR A CA 1
ATOM 823 C C . TYR A 1 107 ? 13.504 0.794 -6.639 1.00 72.06 107 TYR A C 1
ATOM 825 O O . TYR A 1 107 ? 13.934 1.323 -5.611 1.00 72.06 107 TYR A O 1
ATOM 833 N N . PRO A 1 108 ? 12.194 0.558 -6.823 1.00 75.75 108 PRO A N 1
ATOM 834 C CA . PRO A 1 108 ? 11.198 0.934 -5.828 1.00 75.75 108 PRO A CA 1
ATOM 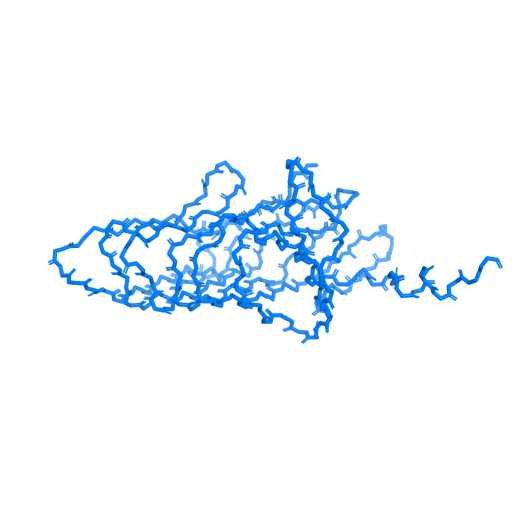835 C C . PRO A 1 108 ? 11.359 0.101 -4.552 1.00 75.75 108 PRO A C 1
ATOM 837 O O . PRO A 1 108 ? 11.573 -1.109 -4.606 1.00 75.75 108 PRO A O 1
ATOM 840 N N . VAL A 1 109 ? 11.255 0.763 -3.404 1.00 79.50 109 VAL A N 1
ATOM 841 C CA . VAL A 1 109 ? 11.198 0.140 -2.077 1.00 79.50 109 VAL A CA 1
ATOM 842 C C . VAL A 1 109 ? 10.041 0.770 -1.331 1.00 79.50 109 VAL A C 1
ATOM 844 O O . VAL A 1 109 ? 9.895 1.986 -1.367 1.00 79.50 109 VAL A O 1
ATOM 847 N N . PHE A 1 110 ? 9.235 -0.032 -0.654 1.00 83.25 110 PHE A N 1
ATOM 848 C CA . PHE A 1 110 ? 8.111 0.445 0.138 1.00 83.25 110 PHE A CA 1
ATOM 849 C C . PHE A 1 110 ? 8.369 0.108 1.593 1.00 83.25 110 PHE A C 1
ATOM 851 O O . PHE A 1 110 ? 8.527 -1.060 1.946 1.00 83.25 110 PHE A O 1
ATOM 858 N N . GLU A 1 111 ? 8.457 1.138 2.421 1.00 85.81 111 GLU A N 1
ATOM 859 C CA . GLU A 1 111 ? 8.582 0.978 3.863 1.00 85.81 111 GLU A CA 1
ATOM 860 C C . GLU A 1 111 ? 7.192 1.072 4.470 1.00 85.81 111 GLU A C 1
ATOM 862 O O . GLU A 1 111 ? 6.471 2.033 4.206 1.00 85.81 111 GLU A O 1
ATOM 867 N N . MET A 1 112 ? 6.816 0.082 5.270 1.00 85.38 112 MET A N 1
ATOM 868 C CA . MET A 1 112 ? 5.591 0.142 6.061 1.00 85.38 112 MET A CA 1
ATOM 869 C C . MET A 1 112 ? 5.968 0.489 7.491 1.00 85.38 112 MET A C 1
ATOM 871 O O . MET A 1 112 ? 6.762 -0.221 8.118 1.00 85.38 112 MET A O 1
ATOM 875 N N . LEU A 1 113 ? 5.435 1.609 7.969 1.00 82.12 113 LEU A N 1
ATOM 876 C CA . LEU A 1 113 ? 5.656 2.126 9.312 1.00 82.12 113 LEU A CA 1
ATOM 877 C C . LEU A 1 113 ? 4.338 2.221 10.075 1.00 82.12 113 LEU A C 1
ATOM 879 O O . LEU A 1 113 ? 3.257 2.260 9.481 1.00 82.12 113 LEU A O 1
ATOM 883 N N . ASN A 1 114 ? 4.468 2.272 11.404 1.00 82.62 114 ASN A N 1
ATOM 884 C CA . ASN A 1 114 ? 3.376 2.499 12.352 1.00 82.62 114 ASN A CA 1
ATOM 885 C C . ASN A 1 114 ? 2.158 1.598 12.082 1.00 82.62 114 ASN A C 1
ATOM 887 O O . ASN A 1 114 ? 1.023 2.027 12.223 1.00 82.62 114 ASN A O 1
ATOM 891 N N . SER A 1 115 ? 2.385 0.366 11.623 1.00 82.88 115 SER A N 1
ATOM 892 C CA . SER A 1 115 ? 1.298 -0.498 11.171 1.00 82.88 115 SER A CA 1
ATOM 893 C C . SER A 1 115 ? 0.553 -1.094 12.367 1.00 82.88 115 SER A C 1
ATOM 895 O O . SER A 1 115 ? 1.148 -1.793 13.181 1.00 82.88 115 SER A O 1
ATOM 897 N N . GLU A 1 116 ? -0.746 -0.825 12.467 1.00 86.44 116 GLU A N 1
ATOM 898 C CA . GLU A 1 116 ? -1.667 -1.425 13.432 1.00 86.44 116 GLU A CA 1
ATOM 899 C C . GLU A 1 116 ? -2.756 -2.183 12.669 1.00 86.44 116 GLU A C 1
ATOM 901 O O . GLU A 1 116 ? -3.576 -1.582 11.969 1.00 86.44 116 GLU A O 1
ATOM 906 N N . GLY A 1 117 ? -2.782 -3.506 12.819 1.00 83.50 117 GLY A N 1
ATOM 907 C CA . GLY A 1 117 ? -3.791 -4.352 12.197 1.00 83.50 117 GLY A CA 1
ATOM 908 C C . GLY A 1 117 ? -3.380 -5.815 12.094 1.00 83.50 117 GLY A C 1
ATOM 909 O O . GLY A 1 117 ? -2.422 -6.242 12.732 1.00 83.50 117 GLY A O 1
ATOM 910 N N . GLY A 1 118 ? -4.109 -6.571 11.275 1.00 84.81 118 GLY A N 1
ATOM 911 C CA . GLY A 1 118 ? -3.861 -7.987 11.029 1.00 84.81 118 GLY A CA 1
ATOM 912 C C . GLY A 1 118 ? -2.785 -8.233 9.972 1.00 84.81 118 GLY A C 1
ATOM 913 O O . GLY A 1 118 ? -1.614 -8.455 10.281 1.00 84.81 118 GLY A O 1
ATOM 914 N N . GLN A 1 119 ? -3.193 -8.238 8.705 1.00 85.06 119 GLN A N 1
ATOM 915 C CA . GLN A 1 119 ? -2.353 -8.685 7.592 1.00 85.06 119 GLN A CA 1
ATOM 916 C C . GLN A 1 119 ? -2.378 -7.682 6.444 1.00 85.06 119 GLN A C 1
ATOM 918 O O . GLN A 1 119 ? -3.408 -7.072 6.155 1.00 85.06 119 GLN A O 1
ATOM 923 N N . LEU A 1 120 ? -1.250 -7.568 5.748 1.00 82.44 120 LEU A N 1
ATOM 924 C CA . LEU A 1 120 ? -1.143 -6.900 4.463 1.00 82.44 120 LEU A CA 1
ATOM 925 C C . LEU A 1 120 ? -0.458 -7.817 3.452 1.00 82.44 120 LEU A C 1
ATOM 927 O O . LEU A 1 120 ? 0.619 -8.361 3.684 1.00 82.44 120 LEU A O 1
ATOM 931 N N . SER A 1 121 ? -1.094 -7.971 2.304 1.00 82.94 121 SER A N 1
ATOM 932 C CA . SER A 1 121 ? -0.524 -8.539 1.100 1.00 82.94 121 SER A CA 1
ATOM 933 C C . SER A 1 121 ? -0.120 -7.420 0.147 1.00 82.94 121 SER A C 1
ATOM 935 O O . SER A 1 121 ? -0.903 -6.513 -0.140 1.00 82.94 121 SER A O 1
ATOM 937 N N . PHE A 1 122 ? 1.094 -7.494 -0.383 1.00 83.12 122 PHE A N 1
ATOM 938 C CA . PHE A 1 122 ? 1.623 -6.516 -1.325 1.00 83.12 122 PHE A CA 1
ATOM 939 C C . PHE A 1 122 ? 2.160 -7.211 -2.568 1.00 83.12 122 PHE A C 1
ATOM 941 O O . PHE A 1 122 ? 2.937 -8.164 -2.477 1.00 83.12 122 PHE A O 1
ATOM 948 N N . ALA A 1 123 ? 1.814 -6.701 -3.743 1.00 81.50 123 ALA A N 1
ATOM 949 C CA . ALA A 1 123 ? 2.412 -7.124 -4.997 1.00 81.50 123 ALA A CA 1
ATOM 950 C C . ALA A 1 123 ? 2.721 -5.911 -5.870 1.00 81.50 123 ALA A C 1
ATOM 952 O O . ALA A 1 123 ? 1.905 -5.004 -5.996 1.00 81.50 123 ALA A O 1
ATOM 953 N N . ILE A 1 124 ? 3.885 -5.918 -6.511 1.00 79.94 124 ILE A N 1
ATOM 954 C CA . ILE A 1 124 ? 4.264 -4.924 -7.512 1.00 79.94 124 ILE A CA 1
ATOM 955 C C . ILE A 1 124 ? 4.892 -5.633 -8.703 1.00 79.94 124 ILE A C 1
ATOM 957 O O . ILE A 1 124 ? 5.735 -6.515 -8.545 1.00 79.94 124 ILE A O 1
ATOM 961 N N . GLY A 1 125 ? 4.471 -5.238 -9.897 1.00 78.94 125 GLY A N 1
ATOM 962 C CA . GLY A 1 125 ? 5.034 -5.700 -11.150 1.00 78.94 125 GLY A CA 1
ATOM 963 C C . GLY A 1 125 ? 5.319 -4.539 -12.083 1.00 78.94 125 GLY A C 1
ATOM 964 O O . GLY A 1 125 ? 4.625 -3.521 -12.074 1.00 78.94 125 GLY A O 1
ATOM 965 N N . GLY A 1 126 ? 6.380 -4.685 -12.861 1.00 77.94 126 GLY A N 1
ATOM 966 C CA . GLY A 1 126 ? 6.833 -3.649 -13.763 1.00 77.94 126 GLY A CA 1
ATOM 967 C C . GLY A 1 126 ? 8.090 -4.038 -14.517 1.00 77.94 126 GLY A C 1
ATOM 968 O O . GLY A 1 126 ? 8.646 -5.129 -14.343 1.00 77.94 126 GLY A O 1
ATOM 969 N N . GLU A 1 127 ? 8.565 -3.090 -15.312 1.00 77.00 127 GLU A N 1
ATOM 970 C CA . GLU A 1 127 ? 9.763 -3.219 -16.126 1.00 77.00 127 GLU A CA 1
ATOM 971 C C . GLU A 1 127 ? 10.789 -2.153 -15.737 1.00 77.00 127 GLU A C 1
ATOM 973 O O . GLU A 1 127 ? 10.526 -0.951 -15.771 1.00 77.00 127 GLU A O 1
ATOM 978 N N . LEU A 1 128 ? 12.000 -2.581 -15.401 1.00 75.25 128 LEU A N 1
ATOM 979 C CA . LEU A 1 128 ? 13.133 -1.710 -15.130 1.00 75.25 128 LEU A CA 1
ATOM 980 C C . LEU A 1 128 ? 14.043 -1.638 -16.360 1.00 75.25 128 LEU A C 1
ATOM 982 O O . LEU A 1 128 ? 14.629 -2.634 -16.778 1.00 75.25 128 LEU A O 1
ATOM 986 N N . THR A 1 129 ? 14.217 -0.440 -16.907 1.00 73.75 129 THR A N 1
ATOM 987 C CA . THR A 1 129 ? 15.119 -0.157 -18.026 1.00 73.75 129 THR A CA 1
ATOM 988 C C . THR A 1 129 ? 16.442 0.429 -17.525 1.00 73.75 129 THR A C 1
ATOM 990 O O . THR A 1 129 ? 16.506 1.547 -17.009 1.00 73.75 129 THR A O 1
ATOM 993 N N . LEU A 1 130 ? 17.532 -0.314 -17.728 1.00 71.69 130 LEU A N 1
ATOM 994 C CA . LEU A 1 130 ? 18.911 0.045 -17.395 1.00 71.69 130 LEU A CA 1
ATOM 995 C C . LEU A 1 130 ? 19.740 0.187 -18.679 1.00 71.69 130 LEU A C 1
ATOM 997 O O . LEU A 1 130 ? 20.426 -0.740 -19.116 1.00 71.69 130 LEU A O 1
ATOM 1001 N N . GLY A 1 131 ? 19.676 1.362 -19.309 1.00 75.44 131 GLY A N 1
ATOM 1002 C CA . GLY A 1 131 ? 20.325 1.587 -20.602 1.00 75.44 131 GLY A CA 1
ATOM 1003 C C . GLY A 1 131 ? 19.708 0.679 -21.679 1.00 75.44 131 GLY A C 1
ATOM 1004 O O . GLY A 1 131 ? 18.525 0.841 -21.957 1.00 75.44 131 GLY A O 1
ATOM 1005 N N . PRO A 1 132 ? 20.463 -0.252 -22.297 1.00 74.62 132 PRO A N 1
ATOM 1006 C CA . PRO A 1 132 ? 19.918 -1.192 -23.279 1.00 74.62 132 PRO A CA 1
ATOM 1007 C C . PRO A 1 132 ? 19.269 -2.447 -22.662 1.00 74.62 132 PRO A C 1
ATOM 1009 O O . PRO A 1 132 ? 18.778 -3.286 -23.411 1.00 74.62 132 PRO A O 1
ATOM 1012 N N . ILE A 1 133 ? 19.325 -2.628 -21.336 1.00 71.81 133 ILE A N 1
ATOM 1013 C CA . ILE A 1 133 ? 18.807 -3.820 -20.644 1.00 71.81 133 ILE A CA 1
ATOM 1014 C C . ILE A 1 133 ? 17.420 -3.512 -20.077 1.00 71.81 133 ILE A C 1
ATOM 1016 O O . ILE A 1 133 ? 17.245 -2.480 -19.435 1.00 71.81 133 ILE A O 1
ATOM 1020 N N . GLN A 1 134 ? 16.468 -4.423 -20.264 1.00 70.94 134 GLN A N 1
ATOM 1021 C CA . GLN A 1 134 ? 15.125 -4.367 -19.684 1.00 70.94 134 GLN A CA 1
ATOM 1022 C C . GLN A 1 134 ? 14.948 -5.581 -18.763 1.00 70.94 134 GLN A C 1
ATOM 1024 O O . GLN A 1 134 ? 15.282 -6.701 -19.152 1.00 70.94 134 GLN A O 1
ATOM 1029 N N . LEU A 1 135 ? 14.513 -5.349 -17.525 1.00 71.25 135 LEU A N 1
ATOM 1030 C CA . LEU A 1 135 ? 14.353 -6.365 -16.484 1.00 71.25 135 LEU A CA 1
ATOM 1031 C C . LEU A 1 135 ? 12.912 -6.358 -15.977 1.00 71.25 135 LEU A C 1
ATOM 1033 O O . LEU A 1 135 ? 12.421 -5.314 -15.561 1.00 71.25 135 LEU A O 1
ATOM 1037 N N . GLU A 1 136 ? 12.264 -7.516 -15.940 1.00 71.50 136 GLU A N 1
ATOM 1038 C CA . GLU A 1 136 ? 10.968 -7.671 -15.273 1.00 71.50 136 GLU A CA 1
ATOM 1039 C C . GLU A 1 136 ? 11.179 -7.746 -13.754 1.00 71.50 136 GLU A C 1
ATOM 1041 O O . GLU A 1 136 ? 11.944 -8.579 -13.264 1.00 71.50 136 GLU A O 1
ATOM 1046 N N . THR A 1 137 ? 10.512 -6.878 -12.993 1.00 66.88 137 THR A N 1
ATOM 1047 C CA . THR A 1 137 ? 10.672 -6.792 -11.529 1.00 66.88 137 THR A CA 1
ATOM 1048 C C . THR A 1 137 ? 9.590 -7.553 -10.757 1.00 66.88 137 THR A C 1
ATOM 1050 O O . THR A 1 137 ? 9.593 -7.550 -9.535 1.00 66.88 137 THR A O 1
ATOM 1053 N N . SER A 1 138 ? 8.647 -8.207 -11.435 1.00 61.16 138 SER A N 1
ATOM 1054 C CA . SER A 1 138 ? 7.426 -8.787 -10.843 1.00 61.16 138 SER A CA 1
ATOM 1055 C C . SER A 1 138 ? 7.595 -10.178 -10.216 1.00 61.16 138 SER A C 1
ATOM 1057 O O . SER A 1 138 ? 6.675 -10.697 -9.581 1.00 61.16 138 SER A O 1
ATOM 1059 N N . ALA A 1 139 ? 8.748 -10.825 -10.405 1.00 54.97 139 ALA A N 1
ATOM 1060 C CA . ALA A 1 139 ? 8.858 -12.260 -10.165 1.00 54.97 139 ALA A CA 1
ATOM 1061 C C . ALA A 1 139 ? 8.954 -12.640 -8.683 1.00 54.97 139 ALA A C 1
ATOM 1063 O O . ALA A 1 139 ? 8.537 -13.737 -8.317 1.00 54.97 139 ALA A O 1
ATOM 1064 N N . VAL A 1 140 ? 9.530 -11.791 -7.835 1.00 60.19 140 VAL A N 1
ATOM 1065 C CA . VAL A 1 140 ? 9.836 -12.126 -6.441 1.00 60.19 140 VAL A CA 1
ATOM 1066 C C . VAL A 1 140 ? 9.794 -10.853 -5.597 1.00 60.19 140 VAL A C 1
ATOM 1068 O O . VAL A 1 140 ? 10.263 -9.817 -6.043 1.00 60.19 140 VAL A O 1
ATOM 1071 N N . MET A 1 141 ? 9.244 -10.930 -4.391 1.00 71.88 141 MET A N 1
ATOM 1072 C CA . MET A 1 141 ? 9.177 -9.871 -3.391 1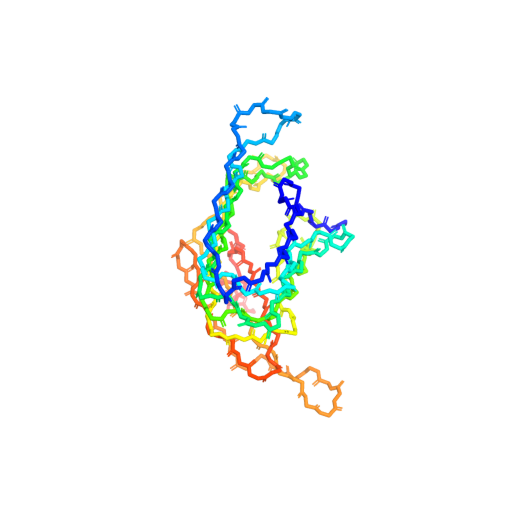.00 71.88 141 MET A CA 1
ATOM 1073 C C . MET A 1 141 ? 9.986 -10.279 -2.163 1.00 71.88 141 MET A C 1
ATOM 1075 O O . MET A 1 141 ? 9.996 -11.454 -1.788 1.00 71.88 141 MET A O 1
ATOM 1079 N N . MET A 1 142 ? 10.648 -9.310 -1.540 1.00 73.81 142 MET A N 1
ATOM 1080 C CA . MET A 1 142 ? 11.373 -9.480 -0.286 1.00 73.81 142 MET A CA 1
ATOM 1081 C C . MET A 1 142 ? 10.736 -8.619 0.802 1.00 73.81 142 MET A C 1
ATOM 1083 O O . MET A 1 142 ? 10.561 -7.429 0.556 1.00 73.81 142 MET A O 1
ATOM 1087 N N . ASP A 1 143 ? 10.419 -9.201 1.965 1.00 77.62 143 ASP A N 1
ATOM 1088 C CA . ASP A 1 143 ? 10.081 -8.469 3.199 1.00 77.62 143 ASP A CA 1
ATOM 1089 C C . ASP A 1 143 ? 11.233 -8.651 4.185 1.00 77.62 143 ASP A C 1
ATOM 1091 O O . ASP A 1 143 ? 11.639 -9.768 4.525 1.00 77.62 143 ASP A O 1
ATOM 1095 N N . LEU A 1 144 ? 11.817 -7.525 4.569 1.00 74.88 144 LEU A N 1
ATOM 1096 C CA . LEU A 1 144 ? 12.833 -7.439 5.598 1.00 74.88 144 LEU A CA 1
ATOM 1097 C C . LEU A 1 144 ? 12.206 -6.762 6.807 1.00 74.88 144 LEU A C 1
ATOM 1099 O O . LEU A 1 144 ? 11.817 -5.597 6.718 1.00 74.88 144 LEU A O 1
ATOM 1103 N N . ARG A 1 145 ? 12.186 -7.464 7.940 1.00 80.19 145 ARG A N 1
ATOM 1104 C CA . ARG A 1 145 ? 11.655 -6.907 9.184 1.00 80.19 145 ARG A CA 1
ATOM 1105 C C . ARG A 1 145 ? 12.767 -6.476 10.103 1.00 80.19 145 ARG A C 1
ATOM 1107 O O . ARG A 1 145 ? 13.768 -7.180 10.280 1.00 80.19 145 ARG A O 1
ATOM 1114 N N . VAL A 1 146 ? 12.579 -5.309 10.695 1.00 76.75 146 VAL A N 1
ATOM 1115 C CA . VAL A 1 146 ? 13.527 -4.711 11.623 1.00 76.75 146 VAL A CA 1
ATOM 1116 C C . VAL A 1 146 ? 12.774 -4.261 12.863 1.00 76.75 146 VAL A C 1
ATOM 1118 O O . VAL A 1 146 ? 11.735 -3.614 12.761 1.00 76.75 146 VAL A O 1
ATOM 1121 N N . LYS A 1 147 ? 13.326 -4.587 14.034 1.00 75.56 147 LYS A N 1
ATOM 1122 C CA . LYS A 1 147 ? 12.809 -4.142 15.328 1.00 75.56 147 LYS A CA 1
ATOM 1123 C C . LYS A 1 147 ? 13.691 -3.042 15.907 1.00 75.56 147 LYS A C 1
ATOM 1125 O O . LYS A 1 147 ? 14.903 -3.020 15.685 1.00 75.56 147 LYS A O 1
ATOM 1130 N N . GLU A 1 148 ? 13.102 -2.142 16.680 1.00 70.69 148 GLU A N 1
ATOM 1131 C CA . GLU A 1 148 ? 13.841 -1.127 17.424 1.00 70.69 148 GLU A CA 1
ATOM 1132 C C . GLU A 1 148 ? 14.056 -1.576 18.877 1.00 70.69 148 GLU A C 1
ATOM 1134 O O . GLU A 1 148 ? 13.118 -1.974 19.565 1.00 70.69 148 GLU A O 1
ATOM 1139 N N . VAL A 1 149 ? 15.300 -1.531 19.367 1.00 68.06 149 VAL A N 1
ATOM 1140 C CA . VAL A 1 149 ? 15.625 -1.785 20.781 1.00 68.06 149 VAL A CA 1
ATOM 1141 C C . VAL A 1 149 ? 16.537 -0.680 21.291 1.00 68.06 149 VAL A C 1
ATOM 1143 O O . VAL A 1 149 ? 17.646 -0.481 20.798 1.00 68.06 149 VAL A O 1
ATOM 1146 N N . GLY A 1 150 ? 16.064 0.048 22.306 1.00 70.94 150 GLY A N 1
ATOM 1147 C CA . GLY A 1 150 ? 16.828 1.126 22.938 1.00 70.94 150 GLY A CA 1
ATOM 1148 C C . GLY A 1 150 ? 17.102 2.326 22.023 1.00 70.94 150 GLY A C 1
ATOM 1149 O O . GLY A 1 150 ? 18.141 2.961 22.182 1.00 70.94 150 GLY A O 1
ATOM 1150 N N . GLY A 1 151 ? 16.210 2.621 21.069 1.00 69.25 151 GLY A N 1
ATOM 1151 C CA . GLY A 1 151 ? 16.363 3.728 20.114 1.00 69.25 151 GLY A CA 1
ATOM 1152 C C . GLY A 1 151 ? 17.223 3.404 18.887 1.00 69.25 151 GLY A C 1
ATOM 1153 O O . GLY A 1 151 ? 17.534 4.296 18.100 1.00 69.25 151 GLY A O 1
ATOM 1154 N N . TYR A 1 152 ? 17.644 2.145 18.730 1.00 67.31 152 TYR A N 1
ATOM 1155 C CA . TYR A 1 152 ? 18.426 1.681 17.589 1.00 67.31 152 TYR A CA 1
ATOM 1156 C C . TYR A 1 152 ? 17.694 0.548 16.873 1.00 67.31 152 TYR A C 1
ATOM 1158 O O . TYR A 1 152 ? 17.260 -0.420 17.500 1.00 67.31 152 TYR A O 1
ATOM 1166 N N . ASN A 1 153 ? 17.605 0.650 15.548 1.00 63.69 153 ASN A N 1
ATOM 1167 C CA . ASN A 1 153 ? 17.204 -0.463 14.695 1.00 63.69 153 ASN A CA 1
ATOM 1168 C C . ASN A 1 153 ? 18.246 -1.588 14.855 1.00 63.69 153 ASN A C 1
ATOM 1170 O O . ASN A 1 153 ? 19.418 -1.394 14.515 1.00 63.69 153 ASN A O 1
ATOM 1174 N N . ILE A 1 154 ? 17.851 -2.735 15.413 1.00 64.62 154 ILE A N 1
ATOM 1175 C CA . ILE A 1 154 ? 18.731 -3.912 15.514 1.00 64.62 154 ILE A CA 1
ATOM 1176 C C . ILE A 1 154 ? 18.802 -4.646 14.166 1.00 64.62 154 ILE A C 1
ATOM 1178 O O . ILE A 1 154 ? 18.079 -4.324 13.230 1.00 64.62 154 ILE A O 1
ATOM 1182 N N . LEU A 1 155 ? 19.706 -5.626 14.056 1.00 63.50 155 LEU A N 1
ATOM 1183 C CA . LEU A 1 155 ? 19.826 -6.511 12.889 1.00 63.50 155 LEU A CA 1
ATOM 1184 C C . LEU A 1 155 ? 18.458 -7.081 12.454 1.00 63.50 155 LEU A C 1
ATOM 1186 O O . LEU A 1 155 ? 17.597 -7.266 13.319 1.00 63.50 155 LEU A O 1
ATOM 1190 N N . PR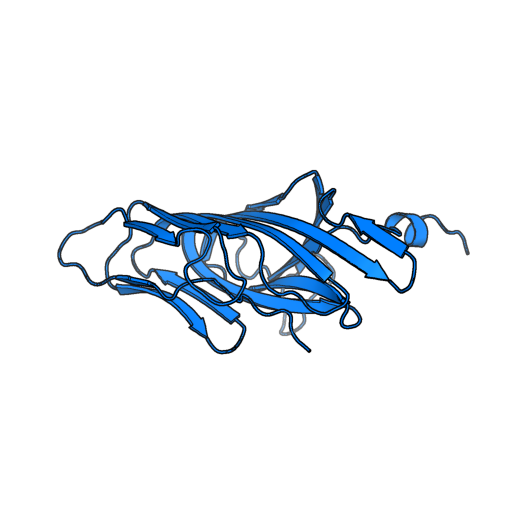O A 1 156 ? 18.274 -7.399 11.154 1.00 70.38 156 PRO A N 1
ATOM 1191 C CA . PRO A 1 156 ? 17.021 -7.941 10.643 1.00 70.38 156 PRO A CA 1
ATOM 1192 C C . PRO A 1 156 ? 16.509 -9.095 11.497 1.00 70.38 156 PRO A C 1
ATOM 1194 O O . PRO A 1 156 ? 17.237 -10.056 11.755 1.00 70.38 156 PRO A O 1
ATOM 1197 N N . THR A 1 157 ? 15.262 -8.991 11.940 1.00 74.69 157 THR A N 1
ATOM 1198 C CA . THR A 1 157 ? 14.608 -10.029 12.740 1.00 74.69 157 THR A CA 1
ATOM 1199 C C . THR A 1 157 ? 14.000 -11.106 11.854 1.00 74.69 157 THR A C 1
ATOM 1201 O O . THR A 1 157 ? 13.837 -12.242 12.300 1.00 74.69 157 THR A O 1
ATOM 1204 N N . TRP A 1 158 ? 13.713 -10.776 10.592 1.00 77.25 158 TRP A N 1
ATOM 1205 C CA . TRP A 1 158 ? 13.127 -11.696 9.630 1.00 77.25 158 TRP A CA 1
ATOM 1206 C C . TRP A 1 158 ? 13.448 -11.300 8.182 1.00 77.25 158 TRP A C 1
ATOM 1208 O O . TRP A 1 158 ? 13.606 -10.119 7.867 1.00 77.25 158 TRP A O 1
ATOM 1218 N N . LEU A 1 159 ? 13.539 -12.311 7.314 1.00 78.38 159 LEU A N 1
ATOM 1219 C CA . LEU A 1 159 ? 13.694 -12.186 5.867 1.00 78.38 159 LEU A CA 1
ATOM 1220 C C . LEU A 1 159 ? 12.769 -13.197 5.184 1.00 78.38 159 LEU A C 1
ATOM 1222 O O . LEU A 1 159 ? 12.951 -14.406 5.345 1.00 78.38 159 LEU A O 1
ATOM 1226 N N . GLY A 1 160 ? 11.827 -12.705 4.388 1.00 74.00 160 GLY A N 1
ATOM 1227 C CA . GLY A 1 160 ? 10.959 -13.521 3.548 1.00 74.00 160 GLY A CA 1
ATOM 1228 C C . GLY A 1 160 ? 11.159 -13.206 2.083 1.00 74.00 160 GLY A C 1
ATOM 1229 O O . GLY A 1 160 ? 11.404 -12.063 1.712 1.00 74.00 160 GLY A O 1
ATOM 1230 N N . ILE A 1 161 ? 11.060 -14.241 1.254 1.00 76.25 161 ILE A N 1
ATOM 1231 C CA . ILE A 1 161 ? 11.157 -14.146 -0.199 1.00 76.25 161 ILE A CA 1
ATOM 1232 C C . ILE A 1 161 ? 9.967 -14.912 -0.774 1.00 76.25 161 ILE A C 1
ATOM 1234 O O . ILE A 1 161 ? 9.844 -16.117 -0.545 1.00 76.25 161 ILE A O 1
ATOM 1238 N N . GLN A 1 162 ? 9.085 -14.225 -1.495 1.00 73.00 162 GLN A N 1
ATOM 1239 C CA . GLN A 1 162 ? 7.860 -14.805 -2.054 1.00 73.00 162 GLN A CA 1
ATOM 1240 C C . GLN A 1 162 ? 7.721 -14.449 -3.533 1.00 73.00 162 GLN A C 1
ATOM 1242 O O . GLN A 1 162 ? 8.138 -13.383 -3.965 1.00 73.00 162 GLN A O 1
ATOM 1247 N N . LYS A 1 163 ? 7.170 -15.359 -4.339 1.00 70.19 163 LYS A N 1
ATOM 1248 C CA . LYS A 1 163 ? 6.969 -15.151 -5.779 1.00 70.19 163 LYS A CA 1
ATOM 1249 C C . LYS A 1 163 ? 5.561 -14.618 -6.045 1.00 70.19 163 LYS A C 1
ATOM 1251 O O . LYS A 1 163 ? 4.605 -15.187 -5.532 1.00 70.19 163 LYS A O 1
ATOM 1256 N N . ASN A 1 164 ? 5.448 -13.618 -6.925 1.00 67.19 164 ASN A N 1
ATOM 1257 C CA . ASN A 1 164 ? 4.189 -13.000 -7.374 1.00 67.19 164 ASN A CA 1
ATOM 1258 C C . ASN A 1 164 ? 3.413 -12.215 -6.296 1.00 67.19 164 ASN A C 1
ATOM 1260 O O . ASN A 1 164 ? 2.184 -12.186 -6.318 1.00 67.19 164 ASN A O 1
ATOM 1264 N N . GLY A 1 165 ? 4.121 -11.572 -5.373 1.00 71.94 165 GLY A N 1
ATOM 1265 C CA . GLY A 1 165 ? 3.525 -10.853 -4.248 1.00 71.94 165 GLY A CA 1
ATOM 1266 C C . GLY A 1 165 ? 3.981 -11.431 -2.920 1.00 71.94 165 GLY A C 1
ATOM 1267 O O . GLY A 1 165 ? 4.796 -12.355 -2.885 1.00 71.94 165 GLY A O 1
ATOM 1268 N N . MET A 1 166 ? 3.497 -10.840 -1.837 1.00 79.94 166 MET A N 1
ATOM 1269 C CA . MET A 1 166 ? 3.910 -11.202 -0.497 1.00 79.94 166 MET A CA 1
ATOM 1270 C C . MET A 1 166 ? 2.805 -10.987 0.509 1.00 79.94 166 MET A C 1
ATOM 1272 O O . MET A 1 166 ? 2.276 -9.886 0.585 1.00 79.94 166 MET A O 1
ATOM 1276 N N . ASP A 1 167 ? 2.535 -12.013 1.304 1.00 79.94 167 ASP A N 1
ATOM 1277 C CA . ASP A 1 167 ? 1.678 -11.931 2.480 1.00 79.94 167 ASP A CA 1
ATOM 1278 C C . ASP A 1 167 ? 2.530 -11.655 3.720 1.00 79.94 167 ASP A C 1
ATOM 1280 O O . ASP A 1 167 ? 3.478 -12.397 4.000 1.00 79.94 167 ASP A O 1
ATOM 1284 N N . THR A 1 168 ? 2.196 -10.602 4.467 1.00 74.06 168 THR A N 1
ATOM 1285 C CA . THR A 1 168 ? 2.853 -10.276 5.731 1.00 74.06 168 THR A CA 1
ATOM 1286 C C . THR A 1 168 ? 1.850 -9.916 6.820 1.00 74.06 168 THR A C 1
ATOM 1288 O O . THR A 1 168 ? 0.978 -9.073 6.645 1.00 74.06 168 THR A O 1
ATOM 1291 N N . GLU A 1 169 ? 1.994 -10.559 7.972 1.00 79.69 169 GLU A N 1
ATOM 1292 C CA . GLU A 1 169 ? 1.327 -10.164 9.214 1.00 79.69 169 GLU A CA 1
ATOM 1293 C C . GLU A 1 169 ? 2.095 -9.006 9.855 1.00 79.69 169 GLU A C 1
ATOM 1295 O O . GLU A 1 169 ? 3.333 -9.032 9.879 1.00 79.69 169 GLU A O 1
ATOM 1300 N N . PHE A 1 170 ? 1.369 -8.010 10.362 1.00 75.50 170 PHE A N 1
ATOM 1301 C CA . PHE A 1 170 ? 1.966 -6.905 11.102 1.00 75.50 170 PHE A CA 1
ATOM 1302 C C . PHE A 1 170 ? 2.357 -7.367 12.507 1.00 75.50 170 PHE A C 1
ATOM 1304 O O . PHE A 1 170 ? 1.569 -7.994 13.213 1.00 75.50 170 PHE A O 1
ATOM 1311 N N . GLY A 1 171 ? 3.593 -7.074 12.905 1.00 67.12 171 GLY A N 1
ATOM 1312 C CA . GLY A 1 171 ? 4.070 -7.286 14.269 1.00 67.12 171 GLY A CA 1
ATOM 1313 C C . GLY A 1 171 ? 4.172 -5.976 15.048 1.00 67.12 171 GLY A C 1
ATOM 1314 O O . GLY A 1 171 ? 4.354 -4.907 14.465 1.00 67.12 171 GLY A O 1
ATOM 1315 N N . ASP A 1 172 ? 4.119 -6.066 16.379 1.00 66.25 172 ASP A N 1
ATOM 1316 C CA . ASP A 1 172 ? 4.287 -4.907 17.263 1.00 66.25 172 ASP A CA 1
ATOM 1317 C C . ASP A 1 172 ? 5.664 -4.244 17.058 1.00 66.25 172 ASP A C 1
ATOM 1319 O O . ASP A 1 172 ? 6.714 -4.854 17.325 1.00 66.25 172 ASP A O 1
ATOM 1323 N N . ASP A 1 173 ? 5.640 -2.976 16.635 1.00 66.19 173 ASP A N 1
ATOM 1324 C CA . ASP A 1 173 ? 6.809 -2.135 16.344 1.00 66.19 173 ASP A CA 1
ATOM 1325 C C . ASP A 1 173 ? 7.759 -2.717 15.274 1.00 66.19 173 ASP A C 1
ATOM 1327 O O . ASP A 1 173 ? 8.978 -2.497 15.314 1.00 66.19 173 ASP A O 1
ATOM 1331 N N . GLU A 1 174 ? 7.227 -3.479 14.314 1.00 71.12 174 GLU A N 1
ATOM 1332 C CA . GLU A 1 174 ? 7.998 -3.987 13.176 1.00 71.12 174 GLU A CA 1
ATOM 1333 C C . GLU A 1 174 ? 7.985 -2.991 12.007 1.00 71.12 174 GLU A C 1
ATOM 1335 O O . GLU A 1 174 ? 6.943 -2.495 11.584 1.00 71.12 174 GLU A O 1
ATOM 1340 N N . LYS A 1 175 ? 9.170 -2.697 11.458 1.00 76.19 175 LYS A N 1
ATOM 1341 C CA . LYS A 1 175 ? 9.316 -1.970 10.189 1.00 76.19 175 LYS A CA 1
ATOM 1342 C C . LYS A 1 175 ? 9.532 -2.986 9.083 1.00 76.19 175 LYS A C 1
ATOM 1344 O O . LYS A 1 175 ? 10.459 -3.793 9.190 1.00 76.19 175 LYS A O 1
ATOM 1349 N N . HIS A 1 176 ? 8.721 -2.918 8.036 1.00 81.12 176 HIS A N 1
ATOM 1350 C CA . HIS A 1 176 ? 8.803 -3.831 6.898 1.00 81.12 176 HIS A CA 1
ATOM 1351 C C . HIS A 1 176 ? 9.342 -3.092 5.681 1.00 81.12 176 HIS A C 1
ATOM 1353 O O . HIS A 1 176 ? 8.857 -2.012 5.341 1.00 81.12 176 HIS A O 1
ATOM 1359 N N . TYR A 1 177 ? 10.316 -3.690 5.002 1.00 79.19 177 TYR A N 1
ATOM 1360 C CA . TYR A 1 177 ? 10.814 -3.201 3.720 1.00 79.19 177 TYR A CA 1
ATOM 1361 C C . TYR A 1 177 ? 10.390 -4.166 2.631 1.00 79.19 177 TYR A C 1
ATOM 1363 O O . TYR A 1 177 ? 10.918 -5.273 2.555 1.00 79.19 177 TYR A O 1
ATOM 1371 N N . ILE A 1 178 ? 9.468 -3.724 1.781 1.00 78.56 178 ILE A N 1
ATOM 1372 C CA . ILE A 1 178 ? 8.965 -4.494 0.654 1.00 78.56 178 ILE A CA 1
ATOM 1373 C C . ILE A 1 178 ? 9.638 -4.013 -0.625 1.00 78.56 178 ILE A C 1
ATOM 1375 O O . ILE A 1 178 ? 9.527 -2.848 -1.011 1.00 78.56 178 ILE A O 1
ATOM 1379 N N . MET A 1 179 ? 10.326 -4.919 -1.312 1.00 76.31 179 MET A N 1
ATOM 1380 C CA . MET A 1 179 ? 10.974 -4.610 -2.584 1.00 76.31 179 MET A CA 1
ATOM 1381 C C . MET A 1 179 ? 10.883 -5.782 -3.559 1.00 76.31 179 MET A C 1
ATOM 1383 O O . MET A 1 179 ? 10.957 -6.934 -3.120 1.00 76.31 179 MET A O 1
ATOM 1387 N N . PRO A 1 180 ? 10.745 -5.519 -4.870 1.00 72.25 180 PRO A N 1
ATOM 1388 C CA . PRO A 1 180 ? 10.917 -6.574 -5.853 1.00 72.25 180 PRO A CA 1
ATOM 1389 C C . PRO A 1 180 ? 12.341 -7.157 -5.765 1.00 72.25 180 PRO A C 1
ATOM 1391 O O . PRO A 1 180 ? 13.280 -6.476 -5.361 1.00 72.25 180 PRO A O 1
ATOM 1394 N N . GLU A 1 181 ? 12.569 -8.408 -6.137 1.00 67.56 181 GLU A N 1
ATOM 1395 C CA . GLU A 1 181 ? 13.908 -9.007 -6.098 1.00 67.56 181 GLU A CA 1
ATOM 1396 C C . GLU A 1 181 ? 14.758 -8.412 -7.218 1.00 67.56 181 GLU A C 1
ATOM 1398 O O . GLU A 1 181 ? 14.321 -8.410 -8.372 1.00 67.56 181 GLU A O 1
ATOM 1403 N N . PRO A 1 182 ? 15.940 -7.852 -6.910 1.00 60.22 182 PRO A N 1
ATOM 1404 C CA . PRO A 1 182 ? 16.765 -7.240 -7.935 1.00 60.22 182 PRO A CA 1
ATOM 1405 C C . PRO A 1 182 ? 17.112 -8.300 -8.979 1.00 60.22 182 PRO A C 1
ATOM 1407 O O . PRO A 1 182 ? 17.871 -9.208 -8.677 1.00 60.22 182 PRO A O 1
ATOM 1410 N N . GLY A 1 183 ? 16.622 -8.156 -10.218 1.00 54.19 183 GLY A N 1
ATOM 1411 C CA . GLY A 1 183 ? 16.771 -9.162 -11.290 1.00 54.19 183 GLY A CA 1
ATOM 1412 C C . GLY A 1 183 ? 18.215 -9.570 -11.643 1.00 54.19 183 GLY A C 1
ATOM 1413 O O . GLY A 1 183 ? 18.436 -10.494 -12.421 1.00 54.19 183 GLY A O 1
ATOM 1414 N N . MET A 1 184 ? 19.209 -8.912 -11.044 1.00 50.25 184 MET A N 1
ATOM 1415 C CA . MET A 1 184 ? 20.614 -9.318 -10.966 1.00 50.25 184 MET A CA 1
ATOM 1416 C C . MET A 1 184 ? 20.953 -9.560 -9.485 1.00 50.25 184 MET A C 1
ATOM 1418 O O . MET A 1 184 ? 21.548 -8.730 -8.805 1.00 50.25 184 MET A O 1
ATOM 1422 N N . SER A 1 185 ? 20.451 -10.685 -8.992 1.00 47.94 185 SER A N 1
ATOM 1423 C CA . SER A 1 185 ? 20.201 -11.028 -7.591 1.00 47.94 185 SER A CA 1
ATOM 1424 C C . SER A 1 185 ? 21.194 -10.595 -6.503 1.00 47.94 185 SER A C 1
ATOM 1426 O O . SER A 1 185 ? 22.411 -10.783 -6.598 1.00 47.94 185 SER A O 1
ATOM 1428 N N . LEU A 1 186 ? 20.625 -10.208 -5.355 1.00 42.62 186 LEU A N 1
ATOM 1429 C CA . LEU A 1 186 ? 21.282 -10.256 -4.043 1.00 42.62 186 LEU A CA 1
ATOM 1430 C C . LEU A 1 186 ? 21.824 -11.680 -3.772 1.00 42.62 186 LEU A C 1
ATOM 1432 O O . LEU A 1 186 ? 22.892 -11.847 -3.193 1.00 42.62 186 LEU A O 1
ATOM 1436 N N . ILE A 1 187 ? 21.155 -12.716 -4.291 1.00 40.50 187 ILE A N 1
ATOM 1437 C CA . ILE A 1 187 ? 21.595 -14.122 -4.246 1.00 40.50 187 ILE A CA 1
ATOM 1438 C C . ILE A 1 187 ? 22.887 -14.360 -5.053 1.00 40.50 187 ILE A C 1
ATOM 1440 O O . ILE A 1 187 ? 23.763 -15.089 -4.592 1.00 40.50 187 ILE A O 1
ATOM 1444 N N . SER A 1 188 ? 23.080 -13.702 -6.199 1.00 41.47 188 SER A N 1
ATOM 1445 C CA . SER A 1 188 ? 24.349 -13.729 -6.940 1.00 41.47 188 SER A CA 1
ATOM 1446 C C . SER A 1 188 ? 25.444 -12.977 -6.195 1.00 41.47 188 SER A C 1
ATOM 1448 O O . SER A 1 188 ? 26.592 -13.395 -6.254 1.00 41.47 188 SER A O 1
ATOM 1450 N N . SER A 1 189 ? 25.102 -11.941 -5.421 1.00 37.47 189 SER A N 1
ATOM 1451 C CA . SER A 1 189 ? 26.067 -11.233 -4.570 1.00 37.47 189 SER A CA 1
ATOM 1452 C C . SER A 1 189 ? 26.467 -12.021 -3.312 1.00 37.47 189 SER A C 1
ATOM 1454 O O . SER A 1 189 ? 27.605 -11.918 -2.871 1.00 37.47 189 SER A O 1
ATOM 1456 N N . ILE A 1 190 ? 25.573 -12.857 -2.769 1.00 40.16 190 ILE A N 1
ATOM 1457 C CA . ILE A 1 190 ? 25.848 -13.736 -1.615 1.00 40.16 190 ILE A CA 1
ATOM 1458 C C . ILE A 1 190 ? 26.533 -15.048 -2.062 1.00 40.16 190 ILE A C 1
ATOM 1460 O O . ILE A 1 190 ? 27.268 -15.658 -1.289 1.00 40.16 190 ILE A O 1
ATOM 1464 N N . GLY A 1 191 ? 26.337 -15.469 -3.318 1.00 32.84 191 GLY A N 1
ATOM 1465 C CA . GLY A 1 191 ? 26.985 -16.632 -3.941 1.00 32.84 191 GLY A CA 1
ATOM 1466 C C . GLY A 1 191 ? 28.239 -16.328 -4.774 1.00 32.84 191 GLY A C 1
ATOM 1467 O O . GLY A 1 191 ? 28.927 -17.262 -5.186 1.00 32.84 191 GLY A O 1
ATOM 1468 N N . ALA A 1 192 ? 28.567 -15.058 -5.026 1.00 30.55 192 ALA A N 1
ATOM 1469 C CA . ALA A 1 192 ? 29.833 -14.654 -5.628 1.00 30.55 192 ALA A CA 1
ATOM 1470 C C . ALA A 1 192 ? 30.914 -14.622 -4.540 1.00 30.55 192 ALA A C 1
ATOM 1472 O O . ALA A 1 192 ? 31.074 -13.657 -3.801 1.00 30.55 192 ALA A O 1
ATOM 1473 N N . THR A 1 193 ? 31.616 -15.744 -4.429 1.00 27.83 193 THR A N 1
ATOM 1474 C CA . THR A 1 193 ? 32.782 -15.988 -3.573 1.00 27.83 193 THR A CA 1
ATOM 1475 C C . THR A 1 193 ? 33.802 -14.838 -3.562 1.00 27.83 193 THR A C 1
ATOM 1477 O O . THR A 1 193 ? 34.115 -14.287 -4.618 1.00 27.83 193 THR A O 1
ATOM 1480 N N . LEU A 1 194 ? 34.339 -14.557 -2.362 1.00 30.83 194 LEU A N 1
ATOM 1481 C CA . LEU A 1 194 ? 35.591 -13.820 -2.105 1.00 30.83 194 LEU A CA 1
ATOM 1482 C C . LEU A 1 194 ? 36.772 -14.362 -2.924 1.00 30.83 194 LEU A C 1
ATOM 1484 O O . LEU A 1 194 ? 36.865 -15.605 -3.063 1.00 30.83 194 LEU A O 1
#

Foldseek 3Di:
DFWAPPPADKDWDADPDQFDWDWDFDDAPPDDFWHTWIKTWGGQGHGWIFDCPPRKTKTAGQSWTQKIWTKTAGDPTDPFKTWGMKIKIFGRWHIWIWGWGDDVSFWIKIKIFPTDGFKMKIFTWIWGHDPPDIDTQGFKKKKWKWADDPNDTDDTPDIDIDTRIDMDTDDDRIMIIIGRADRCHPVCVVVVDD

Secondary structure (DSSP, 8-state):
-----TTPPPEEE--SSS-EEEEEEE-TTSBTTBEEEEEEEEEEPTTEEEEEETTEEEEEEEEEEEEEEEEEEEE---TTEEEEEEEEEEEEEEEEEEEEEEETTTEEEEEEEEEEEEEEEEEEEEEEEETTEEEE--S-EEEEEEEEETTEEPSPSEEEEESSSEEEE--TTEEEEEEE--SS-HHHHHHS--

Radius of gyration: 17.37 Å; chains: 1; bounding box: 60×31×46 Å